Protein 4ASC (pdb70)

Nearest PDB structures (foldseek):
  4asc-assembly1_A  TM=1.003E+00  e=1.489E-58  Homo sapiens
  2woz-assembly1_A-2  TM=9.661E-01  e=1.078E-36  Rattus norvegicus
  4yy8-assembly1_A  TM=8.401E-01  e=2.691E-15  Plasmodium falciparum
  4yy8-assembly2_B  TM=7.811E-01  e=3.891E-16  Plasmodium falciparum
  4zgc-assembly1_B  TM=7.786E-01  e=2.825E-15  Plasmodium falciparum

InterPro domains:
  IPR000210 BTB/POZ domain [PF00651] (23-127)
  IPR000210 BTB/POZ domain [PS50097] (33-98)
  IPR000210 BTB/POZ domain [SM00225] (33-128)
  IPR006652 Kelch repeat type 1 [SM00612] (360-412)
  IPR006652 Kelch repeat type 1 [SM00612] (413-462)
  IPR006652 Kelch repeat type 1 [SM00612] (463-510)
  IPR006652 Kelch repeat type 1 [SM00612] (511-557)
  IPR011333 SKP1/BTB/POZ domain superfamily [G3DSA:3.30.710.10] (11-131)
  IPR011333 SKP1/BTB/POZ domain superfamily [SSF54695] (18-127)
  IPR011705 BTB/Kelch-associated [PF07707] (133-238)
  IPR011705 BTB/Kelch-associated [SM00875] (133-239)
  IPR015915 Kelch-type beta-propeller [G3DSA:2.120.10.80] (314-621)
  IPR015915 Kelch-type beta-propeller [SSF117281] (329-596)
  IPR017096 BTB-kelch protein [PIRSF037037] (14-598)
  IPR030607 Kelch-like protein 40, BTB/POZ domain [cd18340] (6-137)

Structure (mmCIF, N/CA/C/O backbone):
data_4ASC
#
_entry.id   4ASC
#
_cell.length_a   61.330
_cell.length_b   64.950
_cell.length_c   89.200
_cell.angle_alpha   90.00
_cell.angle_beta   90.00
_cell.angle_gamma   90.00
#
_symmetry.space_group_name_H-M   'P 21 21 21'
#
loop_
_entity.id
_entity.type
_entity.pdbx_description
1 polymer 'KELCH REPEAT AND BTB DOMAIN-CONTAINING PRO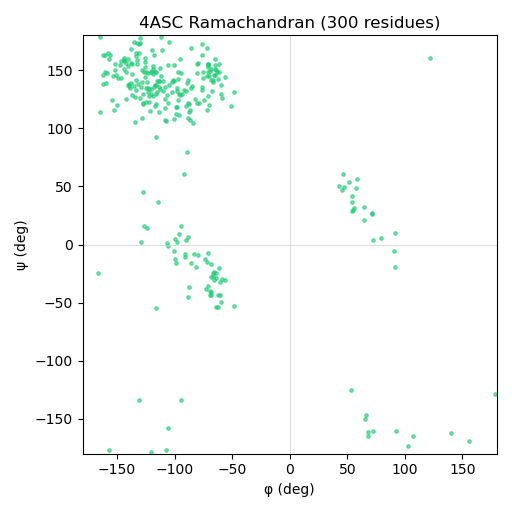TEIN 5'
2 non-polymer 1,2-ETHANEDIOL
3 water water
#
loop_
_atom_site.group_PDB
_atom_site.id
_atom_site.type_symbol
_atom_site.label_atom_id
_atom_site.label_alt_id
_atom_site.label_comp_id
_atom_site.label_asym_id
_atom_site.label_entity_id
_atom_site.label_seq_id
_atom_site.pdbx_PDB_ins_code
_atom_site.Cartn_x
_atom_site.Cartn_y
_atom_site.Cartn_z
_atom_site.occupancy
_atom_site.B_iso_or_equiv
_atom_site.auth_seq_id
_atom_site.auth_comp_id
_atom_site.auth_asym_id
_atom_site.auth_atom_id
_atom_site.pdbx_PDB_model_num
ATOM 1 N N . MET A 1 1 ? 0.962 19.171 -10.953 1.00 29.28 314 MET A N 1
ATOM 2 C CA . MET A 1 1 ? 1.593 17.926 -10.389 1.00 26.98 314 MET A CA 1
ATOM 3 C C . MET A 1 1 ? 2.011 16.945 -11.487 1.00 24.65 314 MET A C 1
ATOM 4 O O . MET A 1 1 ? 1.439 16.904 -12.608 1.00 26.73 314 MET A O 1
ATOM 9 N N . PHE A 1 2 ? 3.050 16.193 -11.174 1.00 20.01 315 PHE A N 1
ATOM 10 C CA . PHE A 1 2 ? 3.498 15.095 -12.004 1.00 17.59 315 PHE A CA 1
ATOM 11 C C . PHE A 1 2 ? 3.330 13.792 -11.223 1.00 16.42 315 PHE A C 1
ATOM 12 O O . PHE A 1 2 ? 3.448 13.758 -9.990 1.00 15.48 315 PHE A O 1
ATOM 20 N N . LEU A 1 3 ? 3.055 12.708 -11.925 1.00 15.92 316 LEU A N 1
ATOM 21 C CA . LEU A 1 3 ? 2.886 11.420 -11.263 1.00 15.59 316 LEU A CA 1
ATOM 22 C C . LEU A 1 3 ? 4.230 11.076 -10.658 1.00 16.65 316 LEU A C 1
ATOM 23 O O . LEU A 1 3 ? 5.254 11.450 -11.191 1.00 16.61 316 LEU A O 1
ATOM 28 N N . GLN A 1 4 ? 4.208 10.322 -9.570 1.00 17.29 317 GLN A N 1
ATOM 29 C CA . GLN A 1 4 ? 5.445 9.865 -8.937 1.00 19.07 317 GLN A CA 1
ATOM 30 C C . GLN A 1 4 ? 5.620 8.382 -9.073 1.00 18.48 317 GLN A C 1
ATOM 31 O O . GLN A 1 4 ? 4.656 7.680 -8.934 1.00 16.67 317 GLN A O 1
ATOM 37 N N . ASP A 1 5 ? 6.859 7.919 -9.218 1.00 20.05 318 ASP A N 1
ATOM 38 C CA . ASP A 1 5 ? 7.115 6.484 -9.293 1.00 22.29 318 ASP A CA 1
ATOM 39 C C . ASP A 1 5 ? 7.155 5.896 -7.890 1.00 19.62 318 ASP A C 1
ATOM 40 O O . ASP A 1 5 ? 7.906 6.343 -7.051 1.00 18.95 318 ASP A O 1
ATOM 45 N N . LEU A 1 6 ? 6.340 4.884 -7.666 1.00 18.69 319 LEU A N 1
ATOM 46 C CA . LEU A 1 6 ? 6.180 4.259 -6.354 1.00 16.73 319 LEU A CA 1
ATOM 47 C C . LEU A 1 6 ? 6.249 2.745 -6.477 1.00 15.77 319 LEU A C 1
ATOM 48 O O . LEU A 1 6 ? 6.093 2.166 -7.562 1.00 15.52 319 LEU A O 1
ATOM 53 N N . ILE A 1 7 ? 6.549 2.118 -5.365 1.00 15.08 320 ILE A N 1
ATOM 54 C CA . ILE A 1 7 ? 6.382 0.657 -5.234 1.00 15.28 320 ILE A CA 1
ATOM 55 C C . ILE A 1 7 ? 4.930 0.378 -4.955 1.00 14.64 320 ILE A C 1
ATOM 56 O O . ILE A 1 7 ? 4.365 0.882 -4.002 1.00 16.55 320 ILE A O 1
ATOM 61 N N . PHE A 1 8 ? 4.300 -0.406 -5.806 1.00 14.41 321 PHE A N 1
ATOM 62 C CA . PHE A 1 8 ? 2.867 -0.685 -5.740 1.00 14.39 321 PHE A CA 1
ATOM 63 C C . PHE A 1 8 ? 2.684 -2.134 -5.265 1.00 14.73 321 PHE A C 1
ATOM 64 O O . PHE A 1 8 ? 3.057 -3.078 -5.958 1.00 14.48 321 PHE A O 1
ATOM 72 N N . MET A 1 9 ? 2.051 -2.283 -4.105 1.00 14.25 322 MET A N 1
ATOM 73 C CA . MET A 1 9 ? 1.871 -3.552 -3.422 1.00 14.39 322 MET A CA 1
ATOM 74 C C . MET A 1 9 ? 0.444 -3.968 -3.600 1.00 14.14 322 MET A C 1
ATOM 75 O O . MET A 1 9 ? -0.448 -3.249 -3.208 1.00 14.95 322 MET A O 1
ATOM 80 N N . ILE A 1 10 ? 0.223 -5.147 -4.183 1.00 14.63 323 ILE A N 1
ATOM 81 C CA . ILE A 1 10 ? -1.117 -5.628 -4.615 1.00 14.86 323 ILE A CA 1
ATOM 82 C C . ILE A 1 10 ? -1.421 -6.916 -3.842 1.00 14.73 323 ILE A C 1
ATOM 83 O O . ILE A 1 10 ? -0.671 -7.873 -3.908 1.00 13.78 323 ILE A O 1
ATOM 88 N N . SER A 1 11 ? -2.579 -6.959 -3.210 1.00 13.95 324 SER A N 1
ATOM 89 C CA . SER A 1 11 ? -3.016 -8.223 -2.596 1.00 15.09 324 SER A CA 1
ATOM 90 C C . SER A 1 11 ? -4.515 -8.216 -2.446 1.00 16.15 324 SER A C 1
ATOM 91 O O . SER A 1 11 ? -5.166 -7.246 -2.773 1.00 14.73 324 SER A O 1
ATOM 94 N N . GLU A 1 12 ? -5.055 -9.268 -1.837 1.00 17.37 325 GLU A N 1
ATOM 95 C CA . GLU A 1 12 ? -6.453 -9.280 -1.521 1.00 19.38 325 GLU A CA 1
ATOM 96 C C . GLU A 1 12 ? -6.899 -8.158 -0.559 1.00 20.49 325 GLU A C 1
ATOM 97 O O . GLU A 1 12 ? -8.068 -7.779 -0.517 1.00 20.82 325 GLU A O 1
ATOM 103 N N . GLU A 1 13 ? -5.956 -7.585 0.183 1.00 21.00 326 GLU A N 1
ATOM 104 C CA . GLU A 1 13 ? -6.232 -6.562 1.176 1.00 22.97 326 GLU A CA 1
ATOM 105 C C . GLU A 1 13 ? -6.371 -5.196 0.547 1.00 22.30 326 GLU A C 1
ATOM 106 O O . GLU A 1 13 ? -6.936 -4.306 1.142 1.00 24.07 326 GLU A O 1
ATOM 112 N N . GLY A 1 14 ? -5.862 -5.013 -0.666 1.00 19.07 327 GLY A N 1
ATOM 113 C CA . GLY A 1 14 ? -5.951 -3.723 -1.318 1.00 18.59 327 GLY A CA 1
ATOM 114 C C . GLY A 1 14 ? -4.655 -3.428 -2.039 1.00 17.24 327 GLY A C 1
ATOM 115 O O . GLY A 1 14 ? -3.850 -4.331 -2.302 1.00 16.60 327 GLY A O 1
ATOM 116 N N . ALA A 1 15 ? -4.447 -2.172 -2.357 1.00 15.90 328 ALA A N 1
ATOM 117 C CA . ALA A 1 15 ? -3.205 -1.752 -2.994 1.00 15.66 328 ALA A CA 1
ATOM 118 C C . ALA A 1 15 ? -2.622 -0.614 -2.189 1.00 16.23 328 ALA A C 1
ATOM 119 O O . ALA A 1 15 ? -3.342 0.324 -1.848 1.00 17.74 328 ALA A O 1
ATOM 121 N N . VAL A 1 16 ? -1.341 -0.742 -1.849 1.00 15.23 329 VAL A N 1
ATOM 122 C CA . VAL A 1 16 ? -0.581 0.244 -1.046 1.00 16.44 329 VAL A CA 1
ATOM 123 C C . VAL A 1 16 ? 0.519 0.744 -1.935 1.00 16.02 329 VAL A C 1
ATOM 124 O O . VAL A 1 16 ? 1.139 -0.034 -2.632 1.00 16.01 329 VAL A O 1
ATOM 128 N N . ALA A 1 17 ? 0.776 2.041 -1.939 1.00 16.01 330 ALA A N 1
ATOM 129 C CA . ALA A 1 17 ? 1.860 2.568 -2.764 1.00 16.38 330 ALA A CA 1
ATOM 130 C C . ALA A 1 17 ? 2.920 3.149 -1.834 1.00 17.53 330 ALA A C 1
ATOM 131 O O . ALA A 1 17 ? 2.586 3.906 -0.907 1.00 18.29 330 ALA A O 1
ATOM 133 N N . TYR A 1 18 ? 4.181 2.800 -2.037 1.00 17.37 331 TYR A N 1
ATOM 134 C CA . TYR A 1 18 ? 5.240 3.181 -1.096 1.00 19.32 331 TYR A CA 1
ATOM 135 C C . TYR A 1 18 ? 6.306 3.954 -1.821 1.00 20.46 331 TYR A C 1
ATOM 136 O O . TYR A 1 18 ? 6.762 3.543 -2.873 1.00 18.62 331 TYR A O 1
ATOM 145 N N . ASP A 1 19 ? 6.691 5.104 -1.250 1.00 22.85 332 ASP A N 1
ATOM 146 C CA . ASP A 1 19 ? 7.830 5.906 -1.693 1.00 26.36 332 ASP A CA 1
ATOM 147 C C . ASP A 1 19 ? 8.988 5.595 -0.758 1.00 30.04 332 ASP A C 1
ATOM 148 O O . ASP A 1 19 ? 8.937 5.966 0.419 1.00 29.58 332 ASP A O 1
ATOM 153 N N . PRO A 1 20 ? 10.010 4.851 -1.243 1.00 32.14 333 PRO A N 1
ATOM 154 C CA . PRO A 1 20 ? 11.018 4.317 -0.292 1.00 32.48 333 PRO A CA 1
ATOM 155 C C . PRO A 1 20 ? 12.119 5.320 0.066 1.00 34.93 333 PRO A C 1
ATOM 156 O O . PRO A 1 20 ? 12.938 5.067 0.995 1.00 33.83 333 PRO A O 1
ATOM 160 N N . ALA A 1 21 ? 12.095 6.447 -0.656 1.00 33.82 334 ALA A N 1
ATOM 161 C CA . ALA A 1 21 ? 13.029 7.525 -0.523 1.00 36.87 334 ALA A CA 1
ATOM 162 C C . ALA A 1 21 ? 12.522 8.497 0.550 1.00 39.55 334 ALA A C 1
ATOM 163 O O . ALA A 1 21 ? 13.299 8.920 1.398 1.00 44.86 334 ALA A O 1
ATOM 165 N N . ALA A 1 22 ? 11.233 8.846 0.514 1.00 41.14 335 ALA A N 1
ATOM 166 C CA . ALA A 1 22 ? 10.601 9.682 1.555 1.00 40.57 335 ALA A CA 1
ATOM 167 C C . ALA A 1 22 ? 10.096 8.850 2.749 1.00 39.94 335 ALA A C 1
ATOM 168 O O . ALA A 1 22 ? 9.852 9.388 3.829 1.00 40.08 335 ALA A O 1
ATOM 170 N N . ASN A 1 23 ? 9.978 7.537 2.569 1.00 39.11 336 ASN A N 1
ATOM 171 C CA . ASN A 1 23 ? 9.345 6.635 3.544 1.00 38.49 336 ASN A CA 1
AT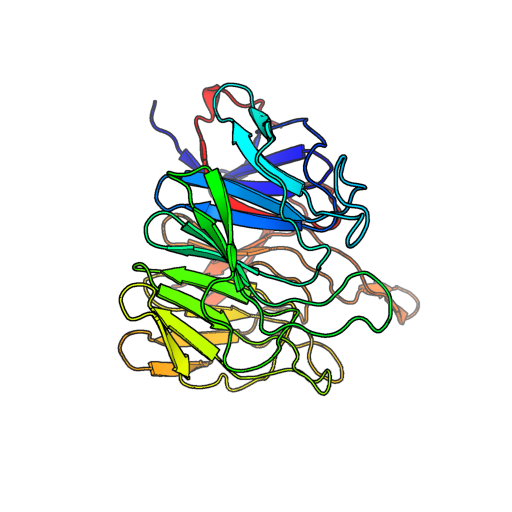OM 172 C C . ASN A 1 23 ? 7.901 7.093 3.808 1.00 36.95 336 ASN A C 1
ATOM 173 O O . ASN A 1 23 ? 7.474 7.219 4.954 1.00 34.03 336 ASN A O 1
ATOM 178 N N . GLU A 1 24 ? 7.159 7.338 2.721 1.00 31.50 337 GLU A N 1
ATOM 179 C CA . GLU A 1 24 ? 5.735 7.647 2.791 1.00 31.66 337 GLU A CA 1
ATOM 180 C C . GLU A 1 24 ? 4.946 6.537 2.111 1.00 28.93 337 GLU A C 1
ATOM 181 O O . GLU A 1 24 ? 5.305 6.058 1.037 1.00 24.82 337 GLU A O 1
ATOM 187 N N . CYS A 1 25 ? 3.836 6.219 2.724 1.00 28.18 338 CYS A N 1
ATOM 188 C CA . CYS A 1 25 ? 3.011 5.097 2.351 1.00 28.20 338 CYS A CA 1
ATOM 189 C C . CYS A 1 25 ? 1.602 5.606 2.101 1.00 26.31 338 CYS A C 1
ATOM 190 O O . CYS A 1 25 ? 1.078 6.431 2.871 1.00 25.69 338 CYS A O 1
ATOM 193 N N . TYR A 1 26 ? 0.992 5.159 1.016 1.00 22.22 339 TYR A N 1
ATOM 194 C CA . TYR A 1 26 ? -0.319 5.640 0.613 1.00 22.16 339 TYR A CA 1
ATOM 195 C C . TYR A 1 26 ? -1.237 4.486 0.301 1.00 22.63 339 TYR A C 1
ATOM 196 O O . TYR A 1 26 ? -0.793 3.473 -0.239 1.00 22.27 339 TYR A O 1
ATOM 212 N N . ALA A 1 28 ? -3.694 3.137 -2.103 1.00 18.74 341 ALA A N 1
ATOM 213 C CA . ALA A 1 28 ? -4.108 3.306 -3.486 1.00 18.56 341 ALA A CA 1
ATOM 214 C C . ALA A 1 28 ? -5.442 2.655 -3.853 1.00 19.92 341 ALA A C 1
ATOM 215 O O . ALA A 1 28 ? -6.079 3.060 -4.829 1.00 20.22 341 ALA A O 1
ATOM 217 N N . SER A 1 29 ? -5.860 1.623 -3.109 1.00 18.72 342 SER A N 1
ATOM 218 C CA . SER A 1 29 ? -7.118 0.973 -3.373 1.00 18.84 342 SER A CA 1
ATOM 219 C C . SER A 1 29 ? -7.519 0.180 -2.139 1.00 18.86 342 SER A C 1
ATOM 220 O O . SER A 1 29 ? -6.672 -0.488 -1.524 1.00 18.04 342 SER A O 1
ATOM 223 N N . LEU A 1 30 ? -8.806 0.246 -1.804 1.00 19.23 343 LEU A N 1
ATOM 224 C CA . LEU A 1 30 ? -9.340 -0.592 -0.759 1.00 21.09 343 LEU A CA 1
ATOM 225 C C . LEU A 1 30 ? -10.050 -1.812 -1.332 1.00 18.90 343 LEU A C 1
ATOM 226 O O . LEU A 1 30 ? -10.636 -2.590 -0.574 1.00 20.47 343 LEU A O 1
ATOM 231 N N . SER A 1 31 ? -9.996 -1.993 -2.647 1.00 17.75 344 SER A N 1
ATOM 232 C CA . SER A 1 31 ? -10.695 -3.106 -3.297 1.00 17.50 344 SER A CA 1
ATOM 233 C C . SER A 1 31 ? -10.034 -4.438 -2.915 1.00 16.83 344 SER A C 1
ATOM 234 O O . SER A 1 31 ? -8.797 -4.477 -2.793 1.00 15.98 344 SER A O 1
ATOM 237 N N . SER A 1 32 ? -10.863 -5.468 -2.717 1.00 15.45 345 SER A N 1
ATOM 238 C CA . SER A 1 32 ? -10.395 -6.847 -2.481 1.00 15.83 345 SER A CA 1
ATOM 239 C C . SER A 1 32 ? -10.371 -7.669 -3.742 1.00 15.68 345 SER A C 1
ATOM 240 O O . SER A 1 32 ? -10.188 -8.903 -3.686 1.00 15.68 345 SER A O 1
ATOM 243 N N . GLN A 1 33 ? -10.577 -7.028 -4.897 1.00 15.21 346 GLN A N 1
ATOM 244 C CA . GLN A 1 33 ? -10.883 -7.807 -6.108 1.00 16.47 346 GLN A CA 1
ATOM 245 C C . GLN A 1 33 ? -9.717 -8.702 -6.569 1.00 15.76 346 GLN A C 1
ATOM 246 O O . GLN A 1 33 ? -9.975 -9.696 -7.229 1.00 17.64 346 GLN A O 1
ATOM 252 N N . VAL A 1 34 ? -8.482 -8.389 -6.208 1.00 14.31 347 VAL A N 1
ATOM 253 C CA . VAL A 1 34 ? -7.354 -9.262 -6.651 1.00 14.71 347 VAL A CA 1
ATOM 254 C C . VAL A 1 34 ? -7.361 -10.555 -5.845 1.00 14.89 347 VAL A C 1
ATOM 255 O O . VAL A 1 34 ? -7.293 -10.489 -4.617 1.00 15.02 347 VAL A O 1
ATOM 259 N N . PRO A 1 35 ? -7.402 -11.741 -6.512 1.00 15.16 348 PRO A N 1
ATOM 260 C CA . PRO A 1 35 ? -7.322 -12.976 -5.750 1.00 15.26 348 PRO A CA 1
ATOM 261 C C . PRO A 1 35 ? -5.988 -13.158 -5.038 1.00 14.92 348 PRO A C 1
ATOM 262 O O . PRO A 1 35 ? -4.943 -12.706 -5.540 1.00 13.46 348 PRO A O 1
ATOM 266 N N . LYS A 1 36 ? -6.018 -13.782 -3.859 1.00 15.58 349 LYS A N 1
ATOM 267 C CA . LYS A 1 36 ? -4.788 -13.982 -3.090 1.00 15.44 349 LYS A CA 1
ATOM 268 C C . LYS A 1 36 ? -3.700 -14.555 -3.975 1.00 15.31 349 LYS A C 1
ATOM 269 O O . LYS A 1 36 ? -2.584 -14.024 -4.006 1.00 14.50 349 LYS A O 1
ATOM 275 N N . ASN A 1 37 ? -4.003 -15.654 -4.661 1.00 14.65 350 ASN A N 1
ATOM 276 C CA . ASN A 1 37 ? -3.020 -16.270 -5.560 1.00 15.53 350 ASN A CA 1
ATOM 277 C C . ASN A 1 37 ? -3.104 -15.626 -6.937 1.00 13.83 350 ASN A C 1
ATOM 278 O O . ASN A 1 37 ? -4.060 -15.874 -7.675 1.00 15.56 350 ASN A O 1
ATOM 283 N N . HIS A 1 38 ? -2.111 -14.812 -7.290 1.00 13.03 351 HIS A N 1
ATOM 284 C CA . HIS A 1 38 ? -2.155 -14.041 -8.551 1.00 12.10 351 HIS A CA 1
ATOM 285 C C . HIS A 1 38 ? -0.770 -13.654 -8.978 1.00 11.87 351 HIS A C 1
ATOM 286 O O . HIS A 1 38 ? 0.216 -13.763 -8.198 1.00 12.24 351 HIS A O 1
ATOM 293 N N . VAL A 1 39 ? -0.668 -13.253 -10.232 1.00 11.70 352 VAL A N 1
ATOM 294 C CA . VAL A 1 39 ? 0.527 -12.600 -10.767 1.00 11.86 352 VAL A CA 1
ATOM 295 C C . VAL A 1 39 ? 0.093 -11.286 -11.399 1.00 11.45 352 VAL A C 1
ATOM 296 O O . VAL A 1 39 ? -1.093 -11.025 -11.637 1.00 11.18 352 VAL A O 1
ATOM 300 N N . SER A 1 40 ? 1.049 -10.392 -11.573 1.00 11.52 353 SER A N 1
ATOM 301 C CA . SER A 1 40 ? 0.746 -9.028 -11.977 1.00 11.86 353 SER A CA 1
ATOM 302 C C . SER A 1 40 ? 1.855 -8.541 -12.907 1.00 12.37 353 SER A C 1
ATOM 303 O O . SER A 1 40 ? 2.980 -9.116 -12.928 1.00 13.31 353 SER A O 1
ATOM 306 N N . LEU A 1 41 ? 1.544 -7.491 -13.682 1.00 12.18 354 LEU A N 1
ATOM 307 C CA . LEU A 1 41 ? 2.486 -6.889 -14.589 1.00 12.51 354 LEU A CA 1
ATOM 308 C C . LEU A 1 41 ? 2.095 -5.426 -14.725 1.00 11.88 354 LEU A C 1
ATOM 309 O O . LEU A 1 41 ? 0.911 -5.109 -14.551 1.00 10.68 354 LEU A O 1
ATOM 314 N N . VAL A 1 42 ? 3.078 -4.555 -14.982 1.00 11.56 355 VAL A N 1
ATOM 315 C CA . VAL A 1 42 ? 2.791 -3.189 -15.403 1.00 11.46 355 VAL A CA 1
ATOM 316 C C . VAL A 1 42 ? 3.371 -3.008 -16.799 1.00 12.34 355 VAL A C 1
ATOM 317 O O . VAL A 1 42 ? 4.489 -3.458 -17.088 1.00 12.19 355 VAL A O 1
ATOM 321 N N . THR A 1 43 ? 2.612 -2.399 -17.703 1.00 12.84 356 THR A N 1
ATOM 322 C CA . THR A 1 43 ? 3.156 -2.112 -19.050 1.00 13.67 356 THR A CA 1
ATOM 323 C C . THR A 1 43 ? 4.100 -0.923 -19.023 1.00 14.25 356 THR A C 1
ATOM 324 O O . THR A 1 43 ? 4.155 -0.188 -18.048 1.00 13.19 356 THR A O 1
ATOM 328 N N . LYS A 1 44 ? 4.771 -0.659 -20.133 1.00 16.58 357 LYS A N 1
ATOM 329 C CA . LYS A 1 44 ? 5.639 0.520 -20.228 1.00 18.63 357 LYS A CA 1
ATOM 330 C C . LYS A 1 44 ? 4.815 1.777 -20.108 1.00 18.09 357 LYS A C 1
ATOM 331 O O . LYS A 1 44 ? 5.309 2.816 -19.656 1.00 19.34 357 LYS A O 1
ATOM 334 N N . GLU A 1 45 ? 3.538 1.647 -20.458 1.00 17.13 358 GLU A N 1
ATOM 335 C CA . GLU A 1 45 ? 2.596 2.756 -20.417 1.00 16.80 358 GLU A CA 1
ATOM 336 C C . GLU A 1 45 ? 1.808 2.811 -19.097 1.00 14.36 358 GLU A C 1
ATOM 337 O O . GLU A 1 45 ? 0.814 3.511 -18.987 1.00 12.71 358 GLU A O 1
ATOM 343 N N . ASN A 1 46 ? 2.299 2.092 -18.083 1.00 13.40 359 ASN A N 1
ATOM 344 C CA . ASN A 1 46 ? 1.822 2.199 -16.720 1.00 13.64 359 ASN A CA 1
ATOM 345 C C . ASN A 1 46 ? 0.434 1.615 -16.517 1.00 13.71 359 ASN A C 1
ATOM 346 O O . ASN A 1 46 ? -0.277 2.034 -15.600 1.00 14.48 359 ASN A O 1
ATOM 351 N N . GLN A 1 47 ? 0.048 0.642 -17.326 1.00 13.54 360 GLN A N 1
ATOM 352 C CA . GLN A 1 47 ? -1.221 -0.040 -17.090 1.00 14.34 360 GLN A CA 1
ATOM 353 C C . GLN A 1 47 ? -0.929 -1.352 -16.338 1.00 13.25 360 GLN A C 1
ATOM 354 O O . GLN A 1 47 ? -0.048 -2.066 -16.738 1.00 12.67 360 GLN A O 1
ATOM 360 N N . VAL A 1 48 ? -1.708 -1.635 -15.301 1.00 13.35 361 VAL A N 1
ATOM 361 C CA . VAL A 1 48 ? -1.432 -2.768 -14.381 1.00 12.15 361 VAL A CA 1
ATOM 362 C C . VAL A 1 48 ? -2.478 -3.831 -14.647 1.00 12.03 361 VAL A C 1
ATOM 363 O O . VAL A 1 48 ? -3.658 -3.515 -14.695 1.00 11.82 361 VAL A O 1
ATOM 367 N N . PHE A 1 49 ? -2.010 -5.050 -14.933 1.00 11.53 362 PHE A N 1
ATOM 368 C CA . PHE A 1 49 ? -2.871 -6.194 -15.138 1.00 12.21 362 PHE A CA 1
ATOM 369 C C . PHE A 1 49 ? -2.576 -7.243 -14.063 1.00 11.51 362 PHE A C 1
ATOM 370 O O . PHE A 1 49 ? -1.419 -7.391 -13.600 1.00 11.30 362 PHE A O 1
ATOM 378 N N . VAL A 1 50 ? -3.617 -7.984 -13.701 1.00 11.29 363 VAL A N 1
ATOM 379 C CA . VAL A 1 50 ? -3.542 -9.087 -12.749 1.00 11.47 363 VAL A CA 1
ATOM 380 C C . VAL A 1 50 ? -4.291 -10.294 -13.325 1.00 10.87 363 VAL A C 1
ATOM 381 O O . VAL A 1 50 ? -5.278 -10.140 -14.019 1.00 10.88 363 VAL A O 1
ATOM 385 N N . ALA A 1 51 ? -3.754 -11.481 -13.104 1.00 10.88 364 ALA A N 1
ATOM 386 C CA . ALA A 1 51 ? -4.437 -12.686 -13.434 1.00 10.92 364 ALA A CA 1
ATOM 387 C C . ALA A 1 51 ? -4.253 -13.676 -12.300 1.00 11.30 364 ALA A C 1
ATOM 388 O O . ALA A 1 51 ? -3.178 -13.737 -11.685 1.00 11.12 364 ALA A O 1
ATOM 390 N N . GLY A 1 52 ? -5.261 -14.510 -12.060 1.00 11.76 365 GLY A N 1
ATOM 391 C CA . GLY A 1 52 ? -5.140 -15.540 -11.035 1.00 13.35 365 GLY A CA 1
ATOM 392 C C . GLY A 1 52 ? -6.493 -15.974 -10.509 1.00 14.29 365 GLY A C 1
ATOM 393 O O . GLY A 1 52 ? -7.557 -15.599 -11.015 1.00 14.26 365 GLY A O 1
ATOM 394 N N . GLY A 1 53 ? -6.430 -16.720 -9.434 1.00 15.28 366 GLY A N 1
ATOM 395 C CA . GLY A 1 53 ? -7.625 -17.233 -8.795 1.00 15.05 366 GLY A CA 1
ATOM 396 C C . GLY A 1 53 ? -8.317 -18.248 -9.669 1.00 16.01 366 GLY A C 1
ATOM 397 O O . GLY A 1 53 ? -7.740 -18.786 -10.634 1.00 16.00 366 GLY A O 1
ATOM 398 N N . LEU A 1 54 ? -9.567 -18.529 -9.316 1.00 17.46 367 LEU A N 1
ATOM 399 C CA . LEU A 1 54 ? -10.371 -19.512 -10.039 1.00 19.61 367 LEU A CA 1
ATOM 400 C C . LEU A 1 54 ? -11.832 -19.226 -9.750 1.00 18.76 367 LEU A C 1
ATOM 401 O O . LEU A 1 54 ? -12.176 -18.714 -8.681 1.00 17.68 367 LEU A O 1
ATOM 406 N N . PHE A 1 55 ? -12.674 -19.505 -10.737 1.00 17.49 368 PHE A N 1
ATOM 407 C CA . PHE A 1 55 ? -14.118 -19.355 -10.598 1.00 18.05 368 PHE A CA 1
ATOM 408 C C . PHE A 1 55 ? -14.801 -20.263 -11.636 1.00 18.77 368 PHE A C 1
ATOM 409 O O . PHE A 1 55 ? -14.185 -20.712 -12.584 1.00 17.10 368 PHE A O 1
ATOM 417 N N . TYR A 1 56 ? -16.076 -20.566 -11.385 1.00 22.05 369 TYR A N 1
ATOM 418 C CA . TYR A 1 56 ? -16.920 -21.252 -12.362 1.00 23.41 369 TYR A CA 1
ATOM 419 C C . TYR A 1 56 ? -17.423 -20.285 -13.423 1.00 23.20 369 TYR A C 1
ATOM 420 O O . TYR A 1 56 ? -18.129 -19.308 -13.121 1.00 23.59 369 TYR A O 1
ATOM 429 N N . ASN A 1 57 ? -17.108 -20.587 -14.671 1.00 25.30 370 ASN A N 1
ATOM 430 C CA . ASN A 1 57 ? -17.444 -19.701 -15.785 1.00 28.61 370 ASN A CA 1
ATOM 431 C C . ASN A 1 57 ? -18.911 -19.912 -16.153 1.00 32.03 370 ASN A C 1
ATOM 432 O O . ASN A 1 57 ? -19.500 -20.945 -15.852 1.00 32.22 370 ASN A O 1
ATOM 437 N N . GLU A 1 58 ? -19.521 -18.911 -16.768 1.00 38.97 371 GLU A N 1
ATOM 438 C CA . GLU A 1 58 ? -20.957 -18.995 -17.056 1.00 45.45 371 GLU A CA 1
ATOM 439 C C . GLU A 1 58 ? -21.277 -20.140 -18.045 1.00 50.53 371 GLU A C 1
ATOM 440 O O . GLU A 1 58 ? -22.326 -20.788 -17.947 1.00 50.13 371 GLU A O 1
ATOM 442 N N . ASP A 1 59 ? -20.303 -20.452 -18.901 1.00 53.16 372 ASP A N 1
ATOM 443 C CA . ASP A 1 59 ? -20.551 -20.797 -20.291 1.00 58.37 372 ASP A CA 1
ATOM 444 C C . ASP A 1 59 ? -19.925 -22.073 -20.850 1.00 59.51 372 ASP A C 1
ATOM 445 O O . ASP A 1 59 ? -20.085 -22.341 -22.041 1.00 61.12 372 ASP A O 1
ATOM 450 N N . ASN A 1 60 ? -19.207 -22.849 -20.045 1.00 60.62 373 ASN A N 1
ATOM 451 C CA . ASN A 1 60 ? -18.399 -23.939 -20.613 1.00 59.20 373 ASN A CA 1
ATOM 452 C C . ASN A 1 60 ? -18.537 -25.251 -19.857 1.00 56.37 373 ASN A C 1
ATOM 453 O O . ASN A 1 60 ? -17.998 -25.408 -18.772 1.00 53.41 373 ASN A O 1
ATOM 458 N N . LYS A 1 61 ? -19.270 -26.191 -20.459 1.00 56.65 374 LYS A N 1
ATOM 459 C CA . LYS A 1 61 ? -19.518 -27.508 -19.868 1.00 54.75 374 LYS A CA 1
ATOM 460 C C . LYS A 1 61 ? -18.238 -28.371 -19.831 1.00 53.15 374 LYS A C 1
ATOM 461 O O . LYS A 1 61 ? -17.956 -29.018 -18.816 1.00 51.94 374 LYS A O 1
ATOM 463 N N . GLU A 1 62 ? -17.465 -28.359 -20.923 1.00 53.80 375 GLU A N 1
ATOM 464 C CA . GLU A 1 62 ? -16.193 -29.110 -21.012 1.00 53.01 375 GLU A CA 1
ATOM 465 C C . GLU A 1 62 ? -15.141 -28.627 -19.976 1.00 51.90 375 GLU A C 1
ATOM 466 O O . GLU A 1 62 ? -14.629 -29.430 -19.194 1.00 52.41 375 GLU A O 1
ATOM 468 N N . ASP A 1 63 ? -14.841 -27.325 -19.957 1.00 50.65 376 ASP A N 1
ATOM 469 C CA . ASP A 1 63 ? -13.926 -26.731 -18.941 1.00 45.52 376 ASP A CA 1
ATOM 470 C C . ASP A 1 63 ? -14.668 -25.709 -18.052 1.00 36.06 376 ASP A C 1
ATOM 471 O O . ASP A 1 63 ? -14.750 -24.560 -18.417 1.00 36.03 376 ASP A O 1
ATOM 476 N N . PRO A 1 64 ? -15.207 -26.134 -16.895 1.00 33.55 377 PRO A N 1
ATOM 477 C CA . PRO A 1 64 ? -16.122 -25.266 -16.146 1.00 31.81 377 PRO A CA 1
ATOM 478 C C . PRO A 1 64 ? -15.454 -24.175 -15.305 1.00 27.47 377 PRO A C 1
ATOM 479 O O . PRO A 1 64 ? -16.170 -23.346 -14.751 1.00 23.59 377 PRO A O 1
ATOM 483 N N . MET A 1 65 ? -14.118 -24.209 -15.170 1.00 29.10 378 MET A N 1
ATOM 484 C CA . MET A 1 65 ? -13.415 -23.211 -14.349 1.00 26.44 378 MET A CA 1
ATOM 485 C C . MET A 1 65 ? -12.525 -22.299 -15.216 1.00 23.87 378 MET A C 1
ATOM 486 O O . MET A 1 65 ? -11.891 -22.744 -16.149 1.00 22.44 378 MET A O 1
ATOM 491 N N . SER A 1 66 ? -12.496 -21.018 -14.876 1.00 19.42 379 SER A N 1
ATOM 492 C CA . SER A 1 66 ? -11.621 -20.049 -15.547 1.00 18.66 379 SER A CA 1
ATOM 493 C C . SER A 1 66 ? -10.857 -19.275 -14.455 1.00 16.23 379 SER A C 1
ATOM 494 O O . SER A 1 66 ? -11.039 -19.533 -13.247 1.00 15.75 379 SER A O 1
ATOM 497 N N . ALA A 1 67 ? -9.972 -18.379 -14.886 1.00 15.30 380 ALA A N 1
ATOM 498 C CA . ALA A 1 67 ? -9.188 -17.529 -13.953 1.00 14.18 380 ALA A CA 1
ATOM 499 C C . ALA A 1 67 ? -9.476 -16.077 -14.170 1.00 13.41 380 ALA A C 1
ATOM 500 O O . ALA A 1 67 ? -9.801 -15.641 -15.266 1.00 13.84 380 ALA A O 1
ATOM 502 N N . TYR A 1 68 ? -9.364 -15.265 -13.116 1.00 12.82 381 TYR A N 1
ATOM 503 C CA . TYR A 1 68 ? -9.739 -13.879 -13.237 1.00 12.60 381 TYR A CA 1
ATOM 504 C C . TYR A 1 68 ? -8.660 -13.142 -13.998 1.00 12.20 381 TYR A C 1
ATOM 505 O O . TYR A 1 68 ? -7.470 -13.471 -13.820 1.00 11.95 381 TYR A O 1
ATOM 514 N N . PHE A 1 69 ? -9.072 -12.119 -14.746 1.00 12.00 382 PHE A N 1
ATOM 515 C CA . PHE A 1 69 ? -8.188 -11.202 -15.438 1.00 12.08 382 PHE A CA 1
ATOM 516 C C . PHE A 1 69 ? -8.745 -9.834 -15.141 1.00 11.79 382 PHE A C 1
ATOM 517 O O . PHE A 1 69 ? -9.942 -9.567 -15.342 1.00 11.94 382 PHE A O 1
ATOM 525 N N . LEU A 1 70 ? -7.879 -8.971 -14.646 1.00 11.76 383 LEU A N 1
ATOM 526 C CA . LEU A 1 70 ? -8.253 -7.620 -14.183 1.00 12.18 383 LEU A CA 1
ATOM 527 C C . LEU A 1 70 ? -7.270 -6.562 -14.631 1.00 12.12 383 LEU A C 1
ATOM 528 O O . LEU A 1 70 ? -6.068 -6.828 -14.853 1.00 12.48 383 LEU A O 1
ATOM 533 N N . GLN A 1 71 ? -7.741 -5.319 -14.722 1.00 12.64 384 GLN A N 1
ATOM 534 C CA . GLN A 1 71 ? -6.900 -4.207 -15.018 1.00 13.84 384 GLN A CA 1
ATOM 535 C C . GLN A 1 71 ? -7.194 -3.067 -14.020 1.00 14.29 384 GLN A C 1
ATOM 536 O O . GLN A 1 71 ? -8.358 -2.773 -13.768 1.00 14.83 384 GLN A O 1
ATOM 542 N N . PHE A 1 72 ? -6.155 -2.404 -13.524 1.00 13.66 385 PHE A N 1
ATOM 543 C CA . PHE A 1 72 ? -6.363 -1.398 -12.468 1.00 14.20 385 PHE A CA 1
ATOM 544 C C . PHE A 1 72 ? -6.938 -0.152 -13.142 1.00 15.70 385 PHE A C 1
ATOM 545 O O . PHE A 1 72 ? -6.390 0.295 -14.155 1.00 14.86 385 PHE A O 1
ATOM 553 N N . ASP A 1 73 ? -7.987 0.413 -12.556 1.00 16.48 386 ASP A N 1
ATOM 554 C CA . ASP A 1 73 ? -8.622 1.643 -13.070 1.00 20.21 386 ASP A CA 1
ATOM 555 C C . ASP A 1 73 ? -8.011 2.785 -12.274 1.00 22.55 386 ASP A C 1
ATOM 556 O O . ASP A 1 73 ? -8.292 2.927 -11.068 1.00 25.37 386 ASP A O 1
ATOM 561 N N . HIS A 1 74 ? -7.225 3.610 -12.940 1.00 26.09 387 HIS A N 1
ATOM 562 C CA . HIS A 1 74 ? -6.580 4.747 -12.288 1.00 29.06 387 HIS A CA 1
ATOM 563 C C . HIS A 1 74 ? -7.596 5.831 -11.862 1.00 28.74 387 HIS A C 1
ATOM 564 O O . HIS A 1 74 ? -7.316 6.524 -10.908 1.00 32.18 387 HIS A O 1
ATOM 571 N N . LEU A 1 75 ? -8.747 5.978 -12.535 1.00 28.33 388 LEU A N 1
ATOM 572 C CA . LEU A 1 75 ? -9.789 6.987 -12.194 1.00 29.86 388 LEU A CA 1
ATOM 573 C C . LEU A 1 75 ? -10.483 6.687 -10.855 1.00 29.62 388 LEU A C 1
ATOM 574 O O . LEU A 1 75 ? -10.736 7.584 -10.066 1.00 29.05 388 LEU A O 1
ATOM 579 N N . ASP A 1 76 ? -10.837 5.442 -10.590 1.00 27.11 389 ASP A N 1
ATOM 580 C CA . ASP A 1 76 ? -11.525 5.199 -9.334 1.00 28.66 389 ASP A CA 1
ATOM 581 C C . ASP A 1 76 ? -10.913 4.169 -8.405 1.00 27.33 389 ASP A C 1
ATOM 582 O O . ASP A 1 76 ? -11.584 3.723 -7.484 1.00 28.79 389 ASP A O 1
ATOM 587 N N . SER A 1 77 ? -9.678 3.785 -8.642 1.00 27.04 390 SER A N 1
ATOM 588 C CA . SER A 1 77 ? -8.982 2.849 -7.757 1.00 27.60 390 SER A CA 1
ATOM 589 C C . SER A 1 77 ? -9.709 1.530 -7.551 1.00 27.36 390 SER A C 1
ATOM 590 O O . SER A 1 77 ? -9.607 0.909 -6.482 1.00 29.47 390 SER A O 1
ATOM 593 N N . GLU A 1 78 ? -10.447 1.096 -8.567 1.00 23.61 391 GLU A N 1
ATOM 594 C CA . GLU A 1 78 ? -11.123 -0.211 -8.546 1.00 24.19 391 GLU A CA 1
ATOM 595 C C . GLU A 1 78 ? -10.372 -1.043 -9.583 1.00 19.73 391 GLU A C 1
ATOM 596 O O . GLU A 1 78 ? -9.640 -0.502 -10.387 1.00 19.61 391 GLU A O 1
ATOM 602 N N . TRP A 1 79 ? -10.605 -2.346 -9.588 1.00 18.16 392 TRP A N 1
ATOM 603 C CA . TRP A 1 79 ? -10.128 -3.217 -10.641 1.00 16.48 392 TRP A CA 1
ATOM 604 C C . TRP A 1 79 ? -11.233 -3.414 -11.645 1.00 17.59 392 TRP A C 1
ATOM 605 O O . TRP A 1 79 ? -12.349 -3.750 -11.268 1.00 17.53 392 TRP A O 1
ATOM 616 N N . LEU A 1 80 ? -10.934 -3.211 -12.920 1.00 17.70 393 LEU A N 1
ATOM 617 C CA . LEU A 1 80 ? -11.881 -3.458 -13.997 1.00 18.18 393 LEU A CA 1
ATOM 618 C C . LEU A 1 80 ? -11.834 -4.900 -14.408 1.00 17.58 393 LEU A C 1
ATOM 619 O O . LEU A 1 80 ? -10.741 -5.492 -14.531 1.00 15.51 393 LEU A O 1
ATOM 624 N N . GLY A 1 81 ? -13.027 -5.474 -14.570 1.00 17.38 394 GLY A N 1
ATOM 625 C CA . GLY A 1 81 ? -13.172 -6.787 -15.215 1.00 17.30 394 GLY A CA 1
ATOM 626 C C . GLY A 1 81 ? -12.722 -6.789 -16.675 1.00 17.49 394 GLY A C 1
ATOM 627 O O . GLY A 1 81 ? -12.821 -5.778 -17.389 1.00 17.32 394 GLY A O 1
ATOM 628 N N . MET A 1 82 ? -12.204 -7.935 -17.112 1.00 17.35 395 MET A N 1
ATOM 629 C CA . MET A 1 82 ? -11.737 -8.159 -18.467 1.00 17.10 395 MET A CA 1
ATOM 630 C C . MET A 1 82 ? -12.231 -9.547 -18.843 1.00 16.85 395 MET A C 1
ATOM 631 O O . MET A 1 82 ? -12.704 -10.306 -17.976 1.00 15.94 395 MET A O 1
ATOM 636 N N . PRO A 1 83 ? -12.129 -9.890 -20.125 1.00 16.45 396 PRO A N 1
ATOM 637 C CA . PRO A 1 83 ? -12.466 -11.256 -20.475 1.00 16.05 396 PRO A CA 1
ATOM 638 C C . PRO A 1 83 ? -11.549 -12.211 -19.713 1.00 14.84 396 PRO A C 1
ATOM 639 O O . PRO A 1 83 ? -10.347 -11.999 -19.675 1.00 14.38 396 PRO A O 1
ATOM 643 N N . P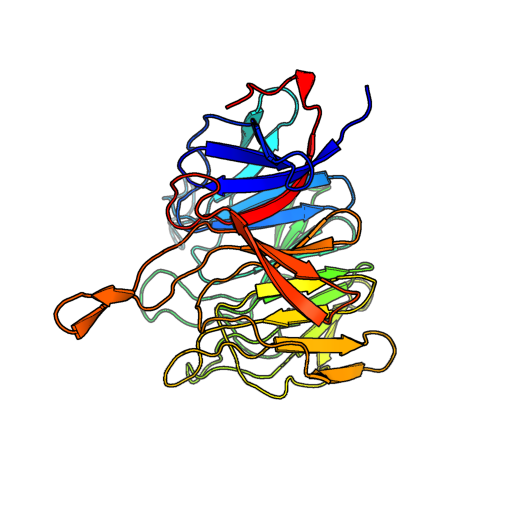RO A 1 84 ? -12.127 -13.212 -19.036 1.00 14.43 397 PRO A N 1
ATOM 644 C CA . PRO A 1 84 ? -11.364 -14.045 -18.134 1.00 14.31 397 PRO A CA 1
ATOM 645 C C . PRO A 1 84 ? -10.418 -14.948 -18.881 1.00 13.89 397 PRO A C 1
ATOM 646 O O . PRO A 1 84 ? -10.692 -15.308 -20.029 1.00 13.90 397 PRO A O 1
ATOM 650 N N . LEU A 1 85 ? -9.362 -15.362 -18.200 1.00 14.06 398 LEU A N 1
ATOM 651 C CA . LEU A 1 85 ? -8.400 -16.313 -18.735 1.00 14.24 398 LEU A CA 1
ATOM 652 C C . LEU A 1 85 ? -9.085 -17.683 -18.811 1.00 16.04 398 LEU A C 1
ATOM 653 O O . LEU A 1 85 ? -9.550 -18.202 -17.783 1.00 15.76 398 LEU A O 1
ATOM 658 N N . PRO A 1 86 ? -9.186 -18.275 -20.005 1.00 16.78 399 PRO A N 1
ATOM 659 C CA . PRO A 1 86 ? -10.016 -19.501 -20.099 1.00 19.62 399 PRO A CA 1
ATOM 660 C C . PRO A 1 86 ? -9.107 -20.721 -19.869 1.00 22.51 399 PRO A C 1
ATOM 661 O O . PRO A 1 86 ? -8.909 -21.567 -20.754 1.00 26.10 399 PRO A O 1
ATOM 665 N N . SER A 1 87 ? -8.511 -20.776 -18.710 1.00 23.68 400 SER A N 1
ATOM 666 C CA . SER A 1 87 ? -7.535 -21.798 -18.406 1.00 24.81 400 SER A CA 1
ATOM 667 C C . SER A 1 87 ? -7.365 -21.769 -16.913 1.00 23.86 400 SER A C 1
ATOM 668 O O . SER A 1 87 ? -6.889 -20.808 -16.398 1.00 24.41 400 SER A O 1
ATOM 671 N N . PRO A 1 88 ? -7.761 -22.846 -16.212 1.00 27.55 401 PRO A N 1
ATOM 672 C CA . PRO A 1 88 ? -7.630 -22.836 -14.776 1.00 27.12 401 PRO A CA 1
ATOM 673 C C . PRO A 1 88 ? -6.255 -23.371 -14.452 1.00 24.85 401 PRO A C 1
ATOM 674 O O . PRO A 1 88 ? -6.087 -24.554 -14.074 1.00 30.94 401 PRO A O 1
ATOM 678 N N . ARG A 1 89 ? -5.283 -22.499 -14.594 1.00 20.60 402 ARG A N 1
ATOM 679 C CA . ARG A 1 89 ? -3.864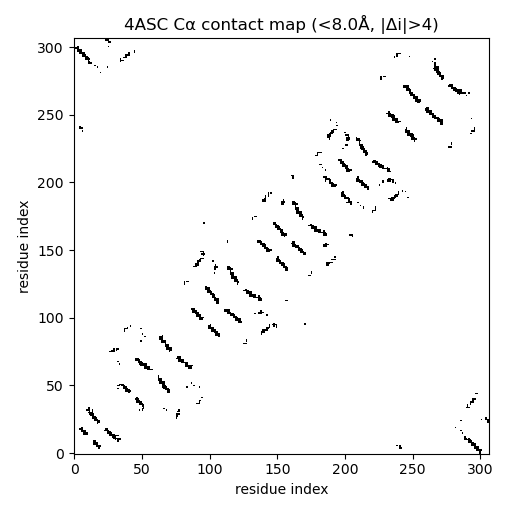 -22.823 -14.233 1.00 19.27 402 ARG A CA 1
ATOM 680 C C . ARG A 1 89 ? -3.308 -21.949 -13.126 1.00 17.85 402 ARG A C 1
ATOM 681 O O . ARG A 1 89 ? -3.857 -20.908 -12.789 1.00 18.90 402 ARG A O 1
ATOM 689 N N . CYS A 1 90 ? -2.207 -22.405 -12.529 1.00 17.35 403 CYS A N 1
ATOM 690 C CA . CYS A 1 90 ? -1.475 -21.633 -11.529 1.00 18.33 403 CYS A CA 1
ATOM 691 C C . CYS A 1 90 ? 0.020 -21.693 -11.780 1.00 17.28 403 CYS A C 1
ATOM 692 O O . CYS A 1 90 ? 0.455 -22.406 -12.683 1.00 16.64 403 CYS A O 1
ATOM 695 N N . LEU A 1 91 ? 0.776 -20.911 -10.977 1.00 16.04 404 LEU A N 1
ATOM 696 C CA . LEU A 1 91 ? 2.230 -20.855 -11.017 1.00 15.71 404 LEU A CA 1
ATOM 697 C C . LEU A 1 91 ? 2.721 -20.544 -12.464 1.00 15.40 404 LEU A C 1
ATOM 698 O O . LEU A 1 91 ? 3.719 -21.084 -12.952 1.00 14.42 404 LEU A O 1
ATOM 703 N N . PHE A 1 92 ? 2.018 -19.609 -13.107 1.00 14.40 405 PHE A N 1
ATOM 704 C CA . PHE A 1 92 ? 2.331 -19.118 -14.448 1.00 14.05 405 PHE A CA 1
ATOM 705 C C . PHE A 1 92 ? 2.949 -17.735 -14.298 1.00 13.61 405 PHE A C 1
ATOM 706 O O . PHE A 1 92 ? 3.176 -17.299 -13.189 1.00 15.62 405 PHE A O 1
ATOM 714 N N . GLY A 1 93 ? 3.419 -17.156 -15.388 1.00 13.51 406 GLY A N 1
ATOM 715 C CA . GLY A 1 93 ? 3.892 -15.775 -15.392 1.00 13.67 406 GLY A CA 1
ATOM 716 C C . GLY A 1 93 ? 3.189 -14.958 -16.451 1.00 13.32 406 GLY A C 1
ATOM 717 O O . GLY A 1 93 ? 2.643 -15.521 -17.409 1.00 12.92 406 GLY A O 1
ATOM 718 N N . LEU A 1 94 ? 3.188 -13.662 -16.240 1.00 13.37 407 LEU A N 1
ATOM 719 C CA . LEU A 1 94 ? 2.558 -12.716 -17.128 1.00 13.32 407 LEU A CA 1
ATOM 720 C C . LEU A 1 94 ? 3.630 -11.916 -17.834 1.00 13.62 407 LEU A C 1
ATOM 721 O O . LEU A 1 94 ? 4.539 -11.416 -17.204 1.00 13.02 407 LEU A O 1
ATOM 726 N N . GLY A 1 95 ? 3.491 -11.794 -19.136 1.00 13.43 408 GLY A N 1
ATOM 727 C CA . GLY A 1 95 ? 4.329 -10.981 -19.980 1.00 14.01 408 GLY A CA 1
ATOM 728 C C . GLY A 1 95 ? 3.479 -10.093 -20.896 1.00 15.16 408 GLY A C 1
ATOM 729 O O . GLY A 1 95 ? 2.245 -10.208 -20.980 1.00 15.18 408 GLY A O 1
ATOM 730 N N . GLU A 1 96 ? 4.164 -9.212 -21.585 1.00 15.96 409 GLU A N 1
ATOM 731 C CA . GLU A 1 96 ? 3.528 -8.397 -22.588 1.00 16.36 409 GLU A CA 1
ATOM 732 C C . GLU A 1 96 ? 4.510 -8.027 -23.674 1.00 15.60 409 GLU A C 1
ATOM 733 O O . GLU A 1 96 ? 5.691 -7.863 -23.427 1.00 15.95 409 GLU A O 1
ATOM 739 N N . ALA A 1 97 ? 3.980 -7.936 -24.867 1.00 13.84 410 ALA A N 1
ATOM 740 C CA . ALA A 1 97 ? 4.732 -7.496 -26.068 1.00 14.62 410 ALA A CA 1
ATOM 741 C C . ALA A 1 97 ? 3.770 -7.084 -27.139 1.00 14.99 410 ALA A C 1
ATOM 742 O O . ALA A 1 97 ? 2.700 -7.689 -27.293 1.00 15.59 410 ALA A O 1
ATOM 744 N N . LEU A 1 98 ? 4.193 -6.086 -27.906 1.00 16.54 411 LEU A N 1
ATOM 745 C CA . LEU A 1 98 ? 3.432 -5.508 -29.003 1.00 18.51 411 LEU A CA 1
ATOM 746 C C . LEU A 1 98 ? 2.088 -5.153 -28.364 1.00 19.27 411 LEU A C 1
ATOM 747 O O . LEU A 1 98 ? 2.087 -4.483 -27.304 1.00 22.31 411 LEU A O 1
ATOM 752 N N . ASN A 1 99 ? 0.983 -5.618 -28.891 1.00 19.31 412 ASN A N 1
ATOM 753 C CA . ASN A 1 99 ? -0.283 -5.237 -28.288 1.00 19.01 412 ASN A CA 1
ATOM 754 C C . ASN A 1 99 ? -0.993 -6.467 -27.665 1.00 17.45 412 ASN A C 1
ATOM 755 O O . ASN A 1 99 ? -2.204 -6.566 -27.704 1.00 16.59 412 ASN A O 1
ATOM 760 N N . SER A 1 100 ? -0.209 -7.382 -27.084 1.00 14.84 413 SER A N 1
ATOM 761 C CA . SER A 1 100 ? -0.730 -8.576 -26.406 1.00 15.82 413 SER A CA 1
ATOM 762 C C . SER A 1 100 ? -0.247 -8.764 -24.976 1.00 14.57 413 SER A C 1
ATOM 763 O O . SER A 1 100 ? 0.823 -8.335 -24.636 1.00 13.16 413 SER A O 1
ATOM 766 N N . ILE A 1 101 ? -1.102 -9.360 -24.125 1.00 14.14 414 ILE A N 1
ATOM 767 C CA . ILE A 1 101 ? -0.687 -9.788 -22.793 1.00 14.01 414 ILE A CA 1
ATOM 768 C C . ILE A 1 101 ? -0.556 -11.330 -22.895 1.00 13.67 414 ILE A C 1
ATOM 769 O O . ILE A 1 101 ? -1.341 -12.026 -23.548 1.00 15.07 414 ILE A O 1
ATOM 774 N N . TYR A 1 102 ? 0.494 -11.868 -22.317 1.00 13.28 415 TYR A N 1
ATOM 775 C CA . TYR A 1 102 ? 0.766 -13.272 -22.393 1.00 13.31 415 TYR A CA 1
ATOM 776 C C . TYR A 1 102 ? 0.705 -13.966 -21.021 1.00 12.67 415 TYR A C 1
ATOM 777 O O . TYR A 1 102 ? 1.247 -13.430 -20.052 1.00 13.49 415 TYR A O 1
ATOM 786 N N . VAL A 1 103 ? 0.097 -15.134 -20.986 1.00 12.25 416 VAL A N 1
ATOM 787 C CA . VAL A 1 103 ? 0.011 -15.991 -19.813 1.00 12.23 416 VAL A CA 1
ATOM 788 C C . VAL A 1 103 ? 0.842 -17.216 -20.186 1.00 12.27 416 VAL A C 1
ATOM 789 O O . VAL A 1 103 ? 0.503 -17.972 -21.113 1.00 12.25 416 VAL A O 1
ATOM 793 N N . VAL A 1 104 ? 1.952 -17.410 -19.486 1.00 12.14 417 VAL A N 1
ATOM 794 C CA . VAL A 1 104 ? 2.984 -18.369 -19.934 1.00 12.25 417 VAL A CA 1
ATOM 795 C C . VAL A 1 104 ? 3.197 -19.542 -18.976 1.00 12.32 417 VAL A C 1
ATOM 796 O O . VAL A 1 104 ? 3.544 -19.325 -17.810 1.00 12.40 417 VAL A O 1
ATOM 800 N N . GLY A 1 105 ? 2.995 -20.765 -19.451 1.00 12.19 418 GLY A N 1
ATOM 801 C CA . GLY A 1 105 ? 3.285 -21.964 -18.698 1.00 12.81 418 GLY A CA 1
ATOM 802 C C . GLY A 1 105 ? 2.412 -22.101 -17.475 1.00 12.88 418 GLY A C 1
ATOM 803 O O . GLY A 1 105 ? 1.263 -21.618 -17.452 1.00 12.12 418 GLY A O 1
ATOM 804 N N . GLY A 1 106 ? 2.951 -22.739 -16.446 1.00 13.23 419 GLY A N 1
ATOM 805 C CA . GLY A 1 106 ? 2.194 -23.015 -15.232 1.00 14.28 419 GLY A CA 1
ATOM 806 C C . GLY A 1 106 ? 1.818 -24.479 -15.095 1.00 16.03 419 GLY A C 1
ATOM 807 O O . GLY A 1 106 ? 2.403 -25.389 -15.712 1.00 15.46 419 GLY A O 1
ATOM 808 N N . ARG A 1 107 ? 0.880 -24.733 -14.196 1.00 17.69 420 ARG A N 1
ATOM 809 C CA . ARG A 1 107 ? 0.344 -26.064 -14.083 1.00 21.18 420 ARG A CA 1
ATOM 810 C C . ARG A 1 107 ? -1.134 -26.055 -13.756 1.00 21.45 420 ARG A C 1
ATOM 811 O O . ARG A 1 107 ? -1.697 -25.055 -13.314 1.00 18.59 420 ARG A O 1
ATOM 819 N N . GLU A 1 108 ? -1.791 -27.156 -14.062 1.00 24.43 421 GLU A N 1
ATOM 820 C CA . GLU A 1 108 ? -3.231 -27.207 -13.913 1.00 29.48 421 GLU A CA 1
ATOM 821 C C . GLU A 1 108 ? -3.581 -27.212 -12.426 1.00 31.78 421 GLU A C 1
ATOM 822 O O . GLU A 1 108 ? -2.839 -27.738 -11.617 1.00 33.84 421 GLU A O 1
ATOM 828 N N . ILE A 1 109 ? -4.693 -26.563 -12.087 1.00 37.56 422 ILE A N 1
ATOM 829 C CA . ILE A 1 109 ? -5.138 -26.442 -10.698 1.00 40.33 422 ILE A CA 1
ATOM 830 C C . ILE A 1 109 ? -5.693 -27.784 -10.176 1.00 44.23 422 ILE A C 1
ATOM 831 O O . ILE A 1 109 ? -5.406 -28.139 -9.033 1.00 46.34 422 ILE A O 1
ATOM 836 N N . LYS A 1 110 ? -6.413 -28.550 -11.017 1.00 46.38 423 LYS A N 1
ATOM 837 C CA . LYS A 1 110 ? -7.034 -29.846 -10.612 1.00 51.98 423 LYS A CA 1
ATOM 838 C C . LYS A 1 110 ? -6.202 -31.131 -10.903 1.00 55.16 423 LYS A C 1
ATOM 839 O O . LYS A 1 110 ? -5.000 -31.162 -10.623 1.00 56.03 423 LYS A O 1
ATOM 841 N N . ASP A 1 111 ? -6.853 -32.165 -11.473 1.00 55.94 424 ASP A N 1
ATOM 842 C CA . ASP A 1 111 ? -6.416 -33.587 -11.374 1.00 54.47 424 ASP A CA 1
ATOM 843 C C . ASP A 1 111 ? -5.170 -33.991 -12.177 1.00 53.77 424 ASP A C 1
ATOM 844 O O . ASP A 1 111 ? -5.178 -33.993 -13.411 1.00 54.74 424 ASP A O 1
ATOM 846 N N . GLY A 1 112 ? -4.112 -34.374 -11.468 1.00 49.33 425 GLY A N 1
ATOM 847 C CA . GLY A 1 112 ? -2.859 -34.739 -12.107 1.00 46.78 425 GLY A CA 1
ATOM 848 C C . GLY A 1 112 ? -1.926 -33.542 -12.233 1.00 43.35 425 GLY A C 1
ATOM 849 O O . GLY A 1 112 ? -0.715 -33.706 -12.426 1.00 42.21 425 GLY A O 1
ATOM 850 N N . GLU A 1 113 ? -2.485 -32.336 -12.135 1.00 41.74 426 GLU A N 1
ATOM 851 C CA . GLU A 1 113 ? -1.677 -31.099 -12.098 1.00 38.50 426 GLU A CA 1
ATOM 852 C C . GLU A 1 113 ? -0.559 -31.083 -13.169 1.00 33.11 426 GLU A C 1
ATOM 853 O O . GLU A 1 113 ? 0.588 -30.769 -12.884 1.00 31.50 426 GLU A O 1
ATOM 859 N N . ARG A 1 114 ? -0.923 -31.443 -14.402 1.00 28.62 427 ARG A N 1
ATOM 860 C CA . ARG A 1 114 ? -0.053 -31.388 -15.538 1.00 26.40 427 ARG A CA 1
ATOM 861 C C . ARG A 1 114 ? 0.618 -30.018 -15.566 1.00 24.62 427 ARG A C 1
ATOM 862 O O . ARG A 1 114 ? -0.059 -28.970 -15.462 1.00 24.55 427 ARG A O 1
ATOM 864 N N . CYS A 1 115 ? 1.930 -30.048 -15.734 1.00 22.62 428 CYS A N 1
ATOM 865 C CA . CYS A 1 115 ? 2.730 -28.904 -16.078 1.00 23.26 428 CYS A CA 1
ATOM 866 C C . CYS A 1 115 ? 2.452 -28.502 -17.533 1.00 20.22 428 CYS A C 1
ATOM 867 O O . CYS A 1 115 ? 2.237 -29.350 -18.404 1.00 19.03 428 CYS A O 1
ATOM 870 N N . LEU A 1 116 ? 2.634 -27.229 -17.843 1.00 17.54 429 LEU A N 1
ATOM 871 C CA . LEU A 1 116 ? 2.195 -26.695 -19.104 1.00 16.54 429 LEU A CA 1
ATOM 872 C C . LEU A 1 116 ? 3.314 -26.018 -19.919 1.00 16.04 429 LEU A C 1
ATOM 873 O O . LEU A 1 116 ? 4.157 -25.326 -19.357 1.00 14.43 429 LEU A O 1
ATOM 878 N N . ASP A 1 117 ? 3.284 -26.245 -21.236 1.00 15.51 430 ASP A N 1
ATOM 879 C CA . ASP A 1 117 ? 4.134 -25.560 -22.200 1.00 16.40 430 ASP A CA 1
ATOM 880 C C . ASP A 1 117 ? 3.295 -24.543 -22.994 1.00 16.25 430 ASP A C 1
ATOM 881 O O . ASP A 1 117 ? 3.820 -23.771 -23.855 1.00 16.31 430 ASP A O 1
ATOM 886 N N . SER A 1 118 ? 2.031 -24.455 -22.664 1.00 15.94 431 SER A N 1
ATOM 887 C CA . SER A 1 118 ? 1.146 -23.579 -23.445 1.00 15.90 431 SER A CA 1
ATOM 888 C C . SER A 1 118 ? 1.249 -22.100 -23.050 1.00 14.28 431 SER A C 1
ATOM 889 O O . SER A 1 118 ? 1.492 -21.748 -21.889 1.00 13.16 431 SER A O 1
ATOM 892 N N . VAL A 1 119 ? 1.063 -21.238 -24.039 1.00 14.73 432 VAL A N 1
ATOM 893 C CA . VAL A 1 119 ? 1.077 -19.793 -23.869 1.00 14.34 432 VAL A CA 1
ATOM 894 C C . VAL A 1 119 ? -0.276 -19.270 -24.359 1.00 15.13 432 VAL A C 1
ATOM 895 O O . VAL A 1 119 ? -0.709 -19.583 -25.478 1.00 15.59 432 VAL A O 1
ATOM 899 N N . MET A 1 120 ? -1.010 -18.571 -23.490 1.00 15.92 433 MET A N 1
ATOM 900 C CA . MET A 1 120 ? -2.301 -17.933 -23.870 1.00 16.73 433 MET A CA 1
ATOM 901 C C . MET A 1 120 ? -2.025 -16.471 -24.050 1.00 17.55 433 MET A C 1
ATOM 902 O O . MET A 1 120 ? -1.27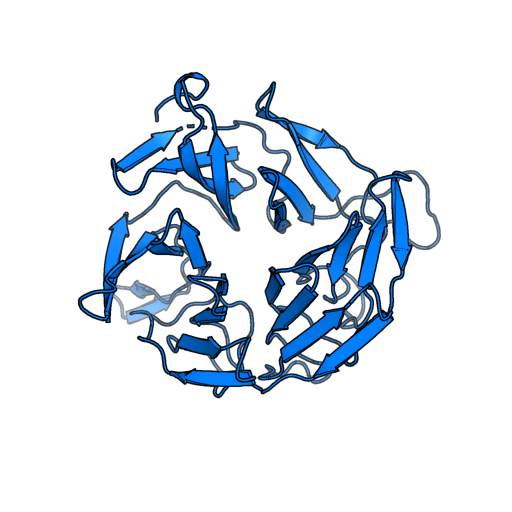0 -15.849 -23.278 1.00 14.99 433 MET A O 1
ATOM 907 N N . CYS A 1 121 ? -2.648 -15.901 -25.090 1.00 17.53 434 CYS A N 1
ATOM 908 C CA . CYS A 1 121 ? -2.382 -14.552 -25.477 1.00 17.39 434 CYS A CA 1
ATOM 909 C C . CYS A 1 121 ? -3.677 -13.765 -25.449 1.00 15.23 434 CYS A C 1
ATOM 910 O O . CYS A 1 121 ? -4.642 -14.216 -26.023 1.00 14.28 434 CYS A O 1
ATOM 913 N N . TYR A 1 122 ? -3.704 -12.636 -24.762 1.00 13.34 435 TYR A N 1
ATOM 914 C CA . TYR A 1 122 ? -4.842 -11.743 -24.826 1.00 13.12 435 TYR A CA 1
ATOM 915 C C . TYR A 1 122 ? -4.585 -10.615 -25.818 1.00 12.92 435 TYR A C 1
ATOM 916 O O . TYR A 1 122 ? -3.708 -9.797 -25.633 1.00 11.51 435 TYR A O 1
ATOM 925 N N . ASP A 1 123 ? -5.400 -10.524 -26.870 1.00 13.80 436 ASP A N 1
ATOM 926 C CA . ASP A 1 123 ? -5.165 -9.519 -27.926 1.00 14.63 436 ASP A CA 1
ATOM 927 C C . ASP A 1 123 ? -5.862 -8.248 -27.481 1.00 13.60 436 ASP A C 1
ATOM 928 O O . ASP A 1 123 ? -7.090 -8.245 -27.379 1.00 13.14 436 ASP A O 1
ATOM 933 N N . ARG A 1 124 ? -5.119 -7.178 -27.194 1.00 13.54 437 ARG A N 1
ATOM 934 C CA . ARG A 1 124 ? -5.705 -5.978 -26.622 1.00 14.37 437 ARG A CA 1
ATOM 935 C C . ARG A 1 124 ? -6.571 -5.153 -27.577 1.00 14.61 437 ARG A C 1
ATOM 936 O O . ARG A 1 124 ? -7.348 -4.280 -27.117 1.00 14.96 437 ARG A O 1
ATOM 944 N N . LEU A 1 125 ? -6.458 -5.426 -28.873 1.00 15.67 438 LEU A N 1
ATOM 945 C CA . LEU A 1 125 ? -7.299 -4.741 -29.893 1.00 17.75 438 LEU A CA 1
ATOM 946 C C . LEU A 1 125 ? -8.646 -5.471 -30.101 1.00 17.90 438 LEU A C 1
ATOM 947 O O . LEU A 1 125 ? -9.720 -4.839 -30.275 1.00 17.86 438 LEU A O 1
ATOM 952 N N . SER A 1 126 ? -8.617 -6.794 -30.045 1.00 16.53 439 SER A N 1
ATOM 953 C CA . SER A 1 126 ? -9.804 -7.587 -30.351 1.00 17.16 439 SER A CA 1
ATOM 954 C C . SER A 1 126 ? -10.545 -8.032 -29.084 1.00 17.01 439 SER A C 1
ATOM 955 O O . SER A 1 126 ? -11.677 -8.537 -29.142 1.00 16.06 439 SER A O 1
ATOM 958 N N . PHE A 1 127 ? -9.854 -7.930 -27.958 1.00 16.38 440 PHE A N 1
ATOM 959 C CA . PHE A 1 127 ? -10.375 -8.333 -26.672 1.00 17.25 440 PHE A CA 1
ATOM 960 C C . PHE A 1 127 ? -10.647 -9.823 -26.562 1.00 17.02 440 PHE A C 1
ATOM 961 O O . PHE A 1 127 ? -11.552 -10.243 -25.837 1.00 17.75 440 PHE A O 1
ATOM 969 N N . LYS A 1 128 ? -9.857 -10.624 -27.253 1.00 16.83 441 LYS A N 1
ATOM 970 C CA . LYS A 1 128 ? -10.017 -12.075 -27.238 1.00 17.19 441 LYS A CA 1
ATOM 971 C C . LYS A 1 128 ? -8.748 -12.734 -26.729 1.00 15.27 441 LYS A C 1
ATOM 972 O O . LYS A 1 128 ? -7.632 -12.254 -26.979 1.00 13.33 441 LYS A O 1
ATOM 978 N N . TRP A 1 129 ? -8.971 -13.864 -26.063 1.00 13.97 442 TRP A N 1
ATOM 979 C CA . TRP A 1 129 ? -7.914 -14.798 -25.702 1.00 14.26 442 TRP A CA 1
ATOM 980 C C . TRP A 1 129 ? -7.784 -15.882 -26.732 1.00 15.24 442 TRP A C 1
ATOM 981 O O . TRP A 1 129 ? -8.785 -16.353 -27.288 1.00 15.63 442 TRP A O 1
ATOM 992 N N . GLY A 1 130 ? -6.545 -16.338 -26.904 1.00 15.45 443 GLY A N 1
ATOM 993 C CA . GLY A 1 130 ? -6.257 -17.514 -27.701 1.00 17.23 443 GLY A CA 1
ATOM 994 C C . GLY A 1 130 ? -4.863 -18.041 -27.466 1.00 17.78 443 GLY A C 1
ATOM 995 O O . GLY A 1 130 ? -4.064 -17.464 -26.691 1.00 18.31 443 GLY A O 1
ATOM 996 N N . GLU A 1 131 ? -4.536 -19.135 -28.141 1.00 17.66 444 GLU A N 1
ATOM 997 C CA . GLU A 1 131 ? -3.245 -19.756 -27.913 1.00 18.16 444 GLU A CA 1
ATOM 998 C C . GLU A 1 131 ? -2.165 -19.181 -28.837 1.00 16.54 444 GLU A C 1
ATOM 999 O O . GLU A 1 131 ? -2.384 -18.923 -30.016 1.00 15.97 444 GLU A O 1
ATOM 1005 N N . SER A 1 132 ? -0.984 -18.967 -28.272 1.00 14.97 445 SER A N 1
ATOM 1006 C CA . SER A 1 132 ? 0.177 -18.503 -28.999 1.00 15.85 445 SER A CA 1
ATOM 1007 C C . SER A 1 132 ? 1.181 -19.655 -29.150 1.00 14.74 445 SER A C 1
ATOM 1008 O O . SER A 1 132 ? 0.897 -20.806 -28.813 1.00 13.87 445 SER A O 1
ATOM 1011 N N . ASP A 1 133 ? 2.334 -19.370 -29.739 1.00 15.05 446 ASP A N 1
ATOM 1012 C CA . ASP A 1 133 ? 3.372 -20.408 -29.939 1.00 15.02 446 ASP A CA 1
ATOM 1013 C C . ASP A 1 133 ? 3.803 -21.027 -28.593 1.00 15.14 446 ASP A C 1
ATOM 1014 O O . ASP A 1 133 ? 4.201 -20.303 -27.708 1.00 13.97 446 ASP A O 1
ATOM 1019 N N . PRO A 1 134 ? 3.749 -22.357 -28.458 1.00 15.18 447 PRO A N 1
ATOM 1020 C CA . PRO A 1 134 ? 4.105 -22.942 -27.202 1.00 15.34 447 PRO A CA 1
ATOM 1021 C C . PRO A 1 134 ? 5.566 -22.876 -26.895 1.00 15.63 447 PRO A C 1
ATOM 1022 O O . PRO A 1 134 ? 6.385 -22.744 -27.815 1.00 15.14 447 PRO A O 1
ATOM 1026 N N . LEU A 1 135 ? 5.857 -22.920 -25.605 1.00 16.13 448 LEU A N 1
ATOM 1027 C CA . LEU A 1 135 ? 7.245 -22.978 -25.051 1.00 17.25 448 LEU A CA 1
ATOM 1028 C C . LEU A 1 135 ? 7.945 -24.252 -25.524 1.00 17.37 448 LEU A C 1
ATOM 1029 O O . LEU A 1 135 ? 7.282 -25.260 -25.760 1.00 17.49 448 LEU A O 1
ATOM 1034 N N . PRO A 1 136 ? 9.277 -24.217 -25.563 1.00 18.50 449 PRO A N 1
ATOM 1035 C CA . PRO A 1 136 ? 10.098 -25.389 -25.903 1.00 19.72 449 PRO A CA 1
ATOM 1036 C C . PRO A 1 136 ? 10.057 -26.491 -24.849 1.00 19.86 449 PRO A C 1
ATOM 1037 O O . PRO A 1 136 ? 10.476 -27.598 -25.135 1.00 22.04 449 PRO A O 1
ATOM 1041 N N . TYR A 1 137 ? 9.606 -26.195 -23.631 1.00 17.97 450 TYR A N 1
ATOM 1042 C CA . TYR A 1 137 ? 9.546 -27.167 -22.554 1.00 16.57 450 TYR A CA 1
ATOM 1043 C C . TYR A 1 137 ? 8.412 -26.778 -21.617 1.00 15.56 450 TYR A C 1
ATOM 1044 O O . TYR A 1 137 ? 8.083 -25.596 -21.539 1.00 14.78 450 TYR A O 1
ATOM 1053 N N . VAL A 1 138 ? 7.873 -27.751 -20.884 1.00 15.10 451 VAL A N 1
ATOM 1054 C CA . VAL A 1 138 ? 6.879 -27.434 -19.820 1.00 15.47 451 VAL A CA 1
ATOM 1055 C C . VAL A 1 138 ? 7.604 -26.773 -18.649 1.00 14.61 451 VAL A C 1
ATOM 1056 O O . VAL A 1 138 ? 8.769 -27.108 -18.318 1.00 14.06 451 VAL A O 1
ATOM 1060 N N . VAL A 1 139 ? 6.928 -25.816 -17.996 1.00 14.58 452 VAL A N 1
ATOM 1061 C CA . VAL A 1 139 ? 7.541 -25.053 -16.932 1.00 13.31 452 VAL A CA 1
ATOM 1062 C C . VAL A 1 139 ? 6.458 -24.408 -16.039 1.00 13.12 452 VAL A C 1
ATOM 1063 O O . VAL A 1 139 ? 5.444 -23.923 -16.558 1.00 13.22 452 VAL A O 1
ATOM 1067 N N . TYR A 1 140 ? 6.685 -24.426 -14.726 1.00 12.78 453 TYR A N 1
ATOM 1068 C CA . TYR A 1 140 ? 5.858 -23.717 -13.745 1.00 12.99 453 TYR A CA 1
ATOM 1069 C C . TYR A 1 140 ? 6.751 -23.121 -12.672 1.00 12.72 453 TYR A C 1
ATOM 1070 O O . TYR A 1 140 ? 7.786 -23.663 -12.407 1.00 12.62 453 TYR A O 1
ATOM 1079 N N . GLY A 1 141 ? 6.312 -22.040 -12.021 1.00 12.61 454 GLY A N 1
ATOM 1080 C CA . GLY A 1 141 ? 7.067 -21.414 -10.927 1.00 12.59 454 GLY A CA 1
ATOM 1081 C C . GLY A 1 141 ? 8.199 -20.524 -11.444 1.00 11.82 454 GLY A C 1
ATOM 1082 O O . GLY A 1 141 ? 8.994 -19.932 -10.656 1.00 12.02 454 GLY A O 1
ATOM 1083 N N . HIS A 1 142 ? 8.250 -20.374 -12.753 1.00 11.47 455 HIS A N 1
ATOM 1084 C CA . HIS A 1 142 ? 9.228 -19.550 -13.428 1.00 11.51 455 HIS A CA 1
ATOM 1085 C C . HIS A 1 142 ? 8.898 -18.085 -13.313 1.00 12.32 455 HIS A C 1
ATOM 1086 O O . HIS A 1 142 ? 7.799 -17.705 -12.927 1.00 12.01 455 HIS A O 1
ATOM 1093 N N . THR A 1 143 ? 9.871 -17.222 -13.583 1.00 13.14 456 THR A N 1
ATOM 1094 C CA . THR A 1 143 ? 9.591 -15.790 -13.718 1.00 13.91 456 THR A CA 1
ATOM 1095 C C . THR A 1 143 ? 9.531 -15.394 -15.211 1.00 14.60 456 THR A C 1
ATOM 1096 O O . THR A 1 143 ? 10.300 -15.905 -16.035 1.00 14.94 456 THR A O 1
ATOM 1100 N N . VAL A 1 144 ? 8.611 -14.501 -15.558 1.00 12.78 457 VAL A N 1
ATOM 1101 C CA . VAL A 1 144 ? 8.507 -13.945 -16.904 1.00 12.86 457 VAL A CA 1
ATOM 1102 C C . VAL A 1 144 ? 8.863 -12.458 -16.825 1.00 12.80 457 VAL A C 1
ATOM 1103 O O . VAL A 1 144 ? 8.342 -11.748 -15.954 1.00 12.52 457 VAL A O 1
ATOM 1107 N N . LEU A 1 145 ? 9.707 -12.010 -17.747 1.00 13.31 458 LEU A N 1
ATOM 1108 C CA . LEU A 1 145 ? 10.139 -10.575 -17.906 1.00 13.51 458 LEU A CA 1
ATOM 1109 C C . LEU A 1 145 ? 9.846 -10.146 -19.344 1.00 14.06 458 LEU A C 1
ATOM 1110 O O . LEU A 1 145 ? 9.854 -10.971 -20.256 1.00 13.80 458 LEU A O 1
ATOM 1115 N N . SER A 1 146 ? 9.540 -8.862 -19.522 1.00 13.80 459 SER A N 1
ATOM 1116 C CA . SER A 1 146 ? 9.164 -8.312 -20.792 1.00 14.24 459 SER A CA 1
ATOM 1117 C C . SER A 1 146 ? 10.072 -7.113 -21.008 1.00 14.97 459 SER A C 1
ATOM 1118 O O . SER A 1 146 ? 10.115 -6.206 -20.145 1.00 14.49 459 SER A O 1
ATOM 1121 N N . HIS A 1 147 ? 10.839 -7.118 -22.108 1.00 15.31 460 HIS A N 1
ATOM 1122 C CA . HIS A 1 147 ? 11.782 -6.026 -22.393 1.00 16.76 460 HIS A CA 1
ATOM 1123 C C . HIS A 1 147 ? 12.042 -5.925 -23.880 1.00 17.98 460 HIS A C 1
ATOM 1124 O O . HIS A 1 147 ? 12.437 -6.910 -24.507 1.00 16.87 460 HIS A O 1
ATOM 1131 N N . MET A 1 148 ? 11.801 -4.726 -24.427 1.00 19.32 461 MET A N 1
ATOM 1132 C CA A MET A 1 148 ? 12.047 -4.409 -25.850 0.50 20.05 461 MET A CA 1
ATOM 1133 C CA B MET A 1 148 ? 12.063 -4.421 -25.852 0.50 20.21 461 MET A CA 1
ATOM 1134 C C . MET A 1 148 ? 11.307 -5.388 -26.765 1.00 19.50 461 MET A C 1
ATOM 1135 O O . MET A 1 148 ? 11.850 -5.933 -27.719 1.00 20.57 461 MET A O 1
ATOM 1144 N N . ASP A 1 149 ? 10.041 -5.605 -26.433 1.00 18.25 462 ASP A N 1
ATOM 1145 C CA . ASP A 1 149 ? 9.115 -6.474 -27.143 1.00 18.94 462 ASP A CA 1
ATOM 1146 C C . ASP A 1 149 ? 9.607 -7.914 -27.343 1.00 17.13 462 ASP A C 1
ATOM 1147 O O . ASP A 1 149 ? 9.154 -8.621 -28.265 1.00 16.33 462 ASP A O 1
ATOM 1152 N N . LEU A 1 150 ? 10.451 -8.360 -26.397 1.00 15.07 463 LEU A N 1
ATOM 1153 C CA . LEU A 1 150 ? 10.762 -9.773 -26.181 1.00 15.02 463 LEU A CA 1
ATOM 1154 C C . LEU A 1 150 ? 10.189 -10.227 -24.824 1.00 14.45 463 LEU A C 1
ATOM 1155 O O . LEU A 1 150 ? 10.058 -9.420 -23.896 1.00 13.81 463 LEU A O 1
ATOM 1160 N N . VAL A 1 151 ? 9.869 -11.515 -24.716 1.00 13.57 464 VAL A N 1
ATOM 1161 C CA . VAL A 1 151 ? 9.273 -12.079 -23.491 1.00 13.32 464 VAL A CA 1
ATOM 1162 C C . VAL A 1 151 ? 10.199 -13.184 -22.992 1.00 13.26 464 VAL A C 1
ATOM 1163 O O . VAL A 1 151 ? 10.478 -14.137 -23.717 1.00 14.71 464 VAL A O 1
ATOM 1167 N N . TYR A 1 152 ? 10.789 -12.980 -21.822 1.00 12.89 465 TYR A N 1
ATOM 1168 C CA . TYR A 1 152 ? 11.783 -13.907 -21.252 1.00 13.06 465 TYR A CA 1
ATOM 1169 C C . TYR A 1 152 ? 11.152 -14.838 -20.275 1.00 12.67 465 TYR A C 1
ATOM 1170 O O . TYR A 1 152 ? 10.297 -14.413 -19.500 1.00 12.13 465 TYR A O 1
ATOM 1179 N N . VAL A 1 153 ? 11.594 -16.083 -20.262 1.00 12.19 466 VAL A N 1
ATOM 1180 C CA . VAL A 1 153 ? 11.109 -17.127 -19.299 1.00 12.23 466 VAL A CA 1
ATOM 1181 C C . VAL A 1 153 ? 12.333 -17.681 -18.603 1.00 12.67 466 VAL A C 1
ATOM 1182 O O . VAL A 1 153 ? 13.266 -18.113 -19.284 1.00 12.93 466 VAL A O 1
ATOM 1186 N N . ILE A 1 154 ? 12.344 -17.588 -17.279 1.00 12.34 467 ILE A N 1
ATOM 1187 C CA . ILE A 1 154 ? 13.548 -17.809 -16.485 1.00 12.74 467 ILE A CA 1
ATOM 1188 C C . ILE A 1 154 ? 13.261 -18.790 -15.344 1.00 11.74 467 ILE A C 1
ATOM 1189 O O . ILE A 1 154 ? 12.322 -18.615 -14.591 1.00 10.83 467 ILE A O 1
ATOM 1194 N N . GLY A 1 155 ? 14.047 -19.865 -15.245 1.00 11.85 468 GLY A N 1
ATOM 1195 C CA . GLY A 1 155 ? 13.953 -20.777 -14.119 1.00 11.64 468 GLY A CA 1
ATOM 1196 C C . GLY A 1 155 ? 12.671 -21.538 -14.049 1.00 11.51 468 GLY A C 1
ATOM 1197 O O . GLY A 1 155 ? 12.041 -21.802 -15.090 1.00 11.31 468 GLY A O 1
ATOM 1198 N N . GLY A 1 156 ? 12.235 -21.800 -12.822 1.00 11.46 469 GLY A N 1
ATOM 1199 C CA . GLY A 1 156 ? 11.073 -22.622 -12.568 1.00 12.31 469 GLY A CA 1
ATOM 1200 C C . GLY A 1 156 ? 11.409 -24.080 -12.372 1.00 12.35 469 GLY A C 1
ATOM 1201 O O . GLY A 1 156 ? 12.573 -24.423 -12.070 1.00 13.50 469 GLY A O 1
ATOM 1202 N N . LYS A 1 157 ? 10.369 -24.904 -12.555 1.00 13.16 470 LYS A N 1
ATOM 1203 C CA . LYS A 1 157 ? 10.434 -26.373 -12.515 1.00 14.41 470 LYS A CA 1
ATOM 1204 C C . LYS A 1 157 ? 9.863 -26.985 -13.803 1.00 14.06 470 LYS A C 1
ATOM 1205 O O . LYS A 1 157 ? 8.920 -26.450 -14.414 1.00 13.31 470 LYS A O 1
ATOM 1211 N N . GLY A 1 158 ? 10.471 -28.080 -14.242 1.00 15.00 471 GLY A N 1
ATOM 1212 C CA . GLY A 1 158 ? 10.104 -28.726 -15.478 1.00 16.00 471 GLY A CA 1
ATOM 1213 C C . GLY A 1 158 ? 9.338 -29.988 -15.273 1.00 17.00 471 GLY A C 1
ATOM 1214 O O . GLY A 1 158 ? 8.757 -30.223 -14.204 1.00 17.09 471 GLY A O 1
ATOM 1215 N N . SER A 1 159 ? 9.377 -30.827 -16.311 1.00 18.16 472 SER A N 1
ATOM 1216 C CA . SER A 1 159 ? 8.476 -31.957 -16.387 1.00 19.90 472 SER A CA 1
ATOM 1217 C C . SER A 1 159 ? 8.762 -32.983 -15.310 1.00 19.86 472 SER A C 1
ATOM 1218 O O . SER A 1 159 ? 7.869 -33.720 -14.899 1.00 20.87 472 SER A O 1
ATOM 1221 N N . ASP A 1 160 ? 10.008 -33.033 -14.860 1.00 20.13 473 ASP A N 1
ATOM 1222 C CA . ASP A 1 160 ? 10.415 -33.927 -13.737 1.00 21.29 473 ASP A CA 1
ATOM 1223 C C . ASP A 1 160 ? 10.249 -33.286 -12.336 1.00 21.54 473 ASP A C 1
ATOM 1224 O O . ASP A 1 160 ? 10.619 -33.859 -11.318 1.00 19.86 473 ASP A O 1
ATOM 1229 N N . ARG A 1 161 ? 9.653 -32.100 -12.320 1.00 22.09 474 ARG A N 1
ATOM 1230 C CA . ARG A 1 161 ? 9.362 -31.329 -11.115 1.00 21.96 474 ARG A CA 1
ATOM 1231 C C . ARG A 1 161 ? 10.634 -30.893 -10.403 1.00 20.62 474 ARG A C 1
ATOM 1232 O O . ARG A 1 161 ? 10.624 -30.574 -9.224 1.00 20.14 474 ARG A O 1
ATOM 1237 N N . LYS A 1 162 ? 11.729 -30.865 -11.139 1.00 18.43 475 LYS A N 1
ATOM 1238 C CA . LYS A 1 162 ? 12.970 -30.336 -10.643 1.00 19.51 475 LYS A CA 1
ATOM 1239 C C . LYS A 1 162 ? 13.208 -28.935 -11.154 1.00 17.41 475 LYS A C 1
ATOM 1240 O O . LYS A 1 162 ? 12.800 -28.560 -12.271 1.00 16.55 475 LYS A O 1
ATOM 1246 N N . CYS A 1 163 ? 13.995 -28.210 -10.375 1.00 17.23 476 CYS A N 1
ATOM 1247 C CA . CYS A 1 163 ? 14.292 -26.815 -10.693 1.00 16.91 476 CYS A CA 1
ATOM 1248 C C . CYS A 1 163 ? 15.177 -26.678 -11.921 1.00 16.25 476 CYS A C 1
ATOM 1249 O O . CYS A 1 163 ? 16.049 -27.514 -12.179 1.00 15.81 476 CYS A O 1
ATOM 1252 N N . LEU A 1 164 ? 14.986 -25.566 -12.639 1.00 15.68 477 LEU A N 1
ATOM 1253 C CA . LEU A 1 164 ? 15.580 -25.333 -13.952 1.00 16.42 477 LEU A CA 1
ATOM 1254 C C . LEU A 1 164 ? 16.567 -24.210 -13.857 1.00 15.67 477 LEU A C 1
ATOM 1255 O O . LEU A 1 164 ? 16.306 -23.208 -13.217 1.00 15.39 477 LEU A O 1
ATOM 1260 N N . ASN A 1 165 ? 17.684 -24.352 -14.559 1.00 16.01 478 ASN A N 1
ATOM 1261 C CA . ASN A 1 165 ? 18.538 -23.188 -14.788 1.00 17.47 478 ASN A CA 1
ATOM 1262 C C . ASN A 1 165 ? 18.340 -22.510 -16.129 1.00 16.79 478 ASN A C 1
ATOM 1263 O O . ASN A 1 165 ? 19.029 -21.526 -16.435 1.00 15.90 478 ASN A O 1
ATOM 1268 N N . LYS A 1 166 ? 17.393 -23.020 -16.909 1.00 16.25 479 LYS A N 1
ATOM 1269 C CA . LYS A 1 166 ? 17.134 -22.554 -18.242 1.00 17.04 479 LYS A CA 1
ATOM 1270 C C . LYS A 1 166 ? 16.497 -21.182 -18.332 1.00 16.91 479 LYS A C 1
ATOM 1271 O O . LYS A 1 166 ? 15.704 -20.754 -17.454 1.00 16.05 479 LYS A O 1
ATOM 1277 N N . MET A 1 167 ? 16.859 -20.501 -19.417 1.00 16.67 480 MET A N 1
ATOM 1278 C CA . MET A 1 167 ? 16.207 -19.276 -19.808 1.00 16.10 480 MET A CA 1
ATOM 1279 C C . MET A 1 167 ? 15.941 -19.330 -21.298 1.00 16.68 480 MET A C 1
ATOM 1280 O O . MET A 1 167 ? 16.842 -19.730 -22.084 1.00 17.41 480 MET A O 1
ATOM 1285 N N . CYS A 1 168 ? 14.757 -18.920 -21.703 1.00 15.04 481 CYS A N 1
ATOM 1286 C CA . CYS A 1 168 ? 14.416 -18.805 -23.118 1.00 15.73 481 CYS A CA 1
ATOM 1287 C C . CYS A 1 168 ? 13.732 -17.478 -23.387 1.00 14.87 481 CYS A C 1
ATOM 1288 O O . CYS A 1 168 ? 13.299 -16.791 -22.437 1.00 14.69 481 CYS A O 1
ATOM 1291 N N . VAL A 1 169 ? 13.652 -17.097 -24.657 1.00 14.56 482 VAL A N 1
ATOM 1292 C CA . VAL A 1 169 ? 13.096 -15.803 -25.045 1.00 13.94 482 VAL A CA 1
ATOM 1293 C C . VAL A 1 169 ? 12.226 -15.941 -26.297 1.00 14.77 482 VAL A C 1
ATOM 1294 O O . VAL A 1 169 ? 12.527 -16.690 -27.209 1.00 14.48 482 VAL A O 1
ATOM 1298 N N . TYR A 1 170 ? 11.088 -15.280 -26.255 1.00 14.17 483 TYR A N 1
ATOM 1299 C CA . TYR A 1 170 ? 10.135 -15.236 -27.346 1.00 14.60 483 TYR A CA 1
ATOM 1300 C C . TYR A 1 170 ? 10.145 -13.894 -28.053 1.00 14.92 483 TYR A C 1
ATOM 1301 O O . TYR A 1 170 ? 9.994 -12.811 -27.429 1.00 14.00 483 TYR A O 1
ATOM 1310 N N . ASP A 1 171 ? 10.281 -13.977 -29.385 1.00 15.85 484 ASP A N 1
ATOM 1311 C CA . ASP A 1 171 ? 10.094 -12.829 -30.258 1.00 17.47 484 ASP A CA 1
ATOM 1312 C C . ASP A 1 171 ? 8.799 -12.967 -31.061 1.00 16.88 484 ASP A C 1
ATOM 1313 O O . ASP A 1 171 ? 8.752 -13.758 -31.997 1.00 16.99 484 ASP A O 1
ATOM 1318 N N . PRO A 1 172 ? 7.765 -12.190 -30.722 1.00 17.03 485 PRO A N 1
ATOM 1319 C CA . PRO A 1 172 ? 6.510 -12.379 -31.403 1.00 17.14 485 PRO A CA 1
ATOM 1320 C C . PRO A 1 172 ? 6.492 -12.024 -32.900 1.00 18.60 485 PRO A C 1
ATOM 1321 O O . PRO A 1 172 ? 5.649 -12.523 -33.672 1.00 18.23 485 PRO A O 1
ATOM 1325 N N . LYS A 1 173 ? 7.392 -11.147 -33.291 1.00 18.59 486 LYS A N 1
ATOM 1326 C CA . LYS A 1 173 ? 7.547 -10.788 -34.704 1.00 20.79 486 LYS A CA 1
ATOM 1327 C C . LYS A 1 173 ? 8.044 -11.969 -35.553 1.00 21.96 486 LYS A C 1
ATOM 1328 O O . LYS A 1 173 ? 7.733 -12.062 -36.750 1.00 24.19 486 LYS A O 1
ATOM 1333 N N . LYS A 1 174 ? 8.815 -12.856 -34.955 1.00 20.78 487 LYS A N 1
ATOM 1334 C CA . LYS A 1 174 ? 9.375 -14.006 -35.648 1.00 22.62 487 LYS A CA 1
ATOM 1335 C C . LYS A 1 174 ? 8.686 -15.301 -35.271 1.00 21.75 487 LYS A C 1
ATOM 1336 O O . LYS A 1 174 ? 9.053 -16.350 -35.782 1.00 22.05 487 LYS A O 1
ATOM 1342 N N . PHE A 1 175 ? 7.710 -15.239 -34.375 1.00 21.12 488 PHE A N 1
ATOM 1343 C CA . PHE A 1 175 ? 7.017 -16.457 -33.865 1.00 20.66 488 PHE A CA 1
ATOM 1344 C C . PHE A 1 175 ? 7.993 -17.497 -33.296 1.00 20.55 488 PHE A C 1
ATOM 1345 O O . PHE A 1 175 ? 7.775 -18.720 -33.464 1.00 21.68 488 PHE A O 1
ATOM 1353 N N . GLU A 1 176 ? 9.056 -17.027 -32.644 1.00 19.82 489 GLU A N 1
ATOM 1354 C CA . GLU A 1 176 ? 10.233 -17.823 -32.390 1.00 22.23 489 GLU A CA 1
ATOM 1355 C C . GLU A 1 176 ? 10.607 -17.802 -30.907 1.00 20.67 489 GLU A C 1
ATOM 1356 O O . GLU A 1 176 ? 10.840 -16.718 -30.358 1.00 18.20 489 GLU A O 1
ATOM 1362 N N . TRP A 1 177 ? 10.633 -18.987 -30.306 1.00 20.54 490 TRP A N 1
ATOM 1363 C CA . TRP A 1 177 ? 11.290 -19.221 -28.997 1.00 19.91 490 TRP A CA 1
ATOM 1364 C C . TRP A 1 177 ? 12.720 -19.600 -29.249 1.00 21.50 490 TRP A C 1
ATOM 1365 O O . TRP A 1 177 ? 12.997 -20.464 -30.113 1.00 23.65 490 TRP A O 1
ATOM 1376 N N . LYS A 1 178 ? 13.643 -18.966 -28.536 1.00 20.62 491 LYS A N 1
ATOM 1377 C CA . LYS A 1 178 ? 15.053 -19.292 -28.579 1.00 23.25 491 LYS A CA 1
ATOM 1378 C C . LYS A 1 178 ? 15.614 -19.515 -27.175 1.00 22.81 491 LYS A C 1
ATOM 1379 O O . LYS A 1 178 ? 15.291 -18.748 -26.261 1.00 20.97 491 LYS A O 1
ATOM 1385 N N . GLU A 1 179 ? 16.475 -20.521 -27.020 1.00 22.34 492 GLU A N 1
ATOM 1386 C CA . GLU A 1 179 ? 17.208 -20.763 -25.749 1.00 23.17 492 GLU A CA 1
ATOM 1387 C C . GLU A 1 179 ? 18.375 -19.779 -25.525 1.00 21.25 492 GLU A C 1
ATOM 1388 O O . GLU A 1 179 ? 19.146 -19.537 -26.427 1.00 22.53 492 GLU A O 1
ATOM 1394 N N . LEU A 1 180 ? 18.510 -19.242 -24.310 1.00 18.33 493 LEU A N 1
ATOM 1395 C CA . LEU A 1 180 ? 19.564 -18.297 -23.980 1.00 18.10 493 LEU A CA 1
ATOM 1396 C C . LEU A 1 180 ? 20.509 -19.001 -22.999 1.00 17.68 493 LEU A C 1
ATOM 1397 O O . LEU A 1 180 ? 20.262 -20.137 -22.668 1.00 17.13 493 LEU A O 1
ATOM 1402 N N . ALA A 1 181 ? 21.583 -18.352 -22.566 1.00 18.98 494 ALA A N 1
ATOM 1403 C CA . ALA A 1 181 ? 22.508 -18.928 -21.613 1.00 19.69 494 ALA A CA 1
ATOM 1404 C C . ALA A 1 181 ? 21.809 -19.282 -20.286 1.00 18.77 494 ALA A C 1
ATOM 1405 O O . ALA A 1 181 ? 20.989 -18.486 -19.776 1.00 17.62 494 ALA A O 1
ATOM 1407 N N . PRO A 1 182 ? 22.125 -20.459 -19.710 1.00 19.59 495 PRO A N 1
ATOM 1408 C CA . PRO A 1 182 ? 21.479 -20.809 -18.454 1.00 19.68 495 PRO A CA 1
ATOM 1409 C C . PRO A 1 182 ? 22.123 -20.139 -17.252 1.00 18.71 495 PRO A C 1
ATOM 1410 O O . PRO A 1 182 ? 23.323 -19.822 -17.244 1.00 18.94 495 PRO A O 1
ATOM 1414 N N . MET A 1 183 ? 21.348 -19.987 -16.195 1.00 17.45 496 MET A N 1
ATOM 1415 C CA . MET A 1 183 ? 21.859 -19.537 -14.921 1.00 17.24 496 MET A CA 1
ATOM 1416 C C . MET A 1 183 ? 22.847 -20.552 -14.330 1.00 18.08 496 MET A C 1
ATOM 1417 O O . MET A 1 183 ? 22.818 -21.746 -14.677 1.00 18.58 496 MET A O 1
ATOM 1422 N N . GLN A 1 184 ? 23.673 -20.081 -13.410 1.00 18.76 497 GLN A N 1
ATOM 1423 C CA . GLN A 1 184 ? 24.600 -20.976 -12.630 1.00 20.21 497 GLN A CA 1
ATOM 1424 C C . GLN A 1 184 ? 23.831 -21.876 -11.697 1.00 19.49 497 GLN A C 1
ATOM 1425 O O . GLN A 1 184 ? 24.198 -23.059 -11.510 1.00 19.29 497 GLN A O 1
ATOM 1431 N N . THR A 1 185 ? 22.812 -21.307 -11.057 1.00 17.44 498 THR A N 1
ATOM 1432 C CA . THR A 1 185 ? 22.027 -21.974 -10.029 1.00 17.81 498 THR A CA 1
ATOM 1433 C C . THR A 1 185 ? 20.561 -22.137 -10.436 1.00 17.35 498 THR A C 1
ATOM 1434 O O . THR A 1 185 ? 19.861 -21.128 -10.694 1.00 16.70 498 THR A O 1
ATOM 1438 N N . ALA A 1 186 ? 20.115 -23.393 -10.521 1.00 16.55 499 ALA A N 1
ATOM 1439 C CA . ALA A 1 186 ? 18.694 -23.642 -10.825 1.00 15.81 499 ALA A CA 1
ATOM 1440 C C . ALA A 1 186 ? 17.834 -23.063 -9.708 1.00 14.75 499 ALA A C 1
ATOM 1441 O O . ALA A 1 186 ? 18.180 -23.161 -8.524 1.00 14.93 499 ALA A O 1
ATOM 1443 N N . ARG A 1 187 ? 16.681 -22.492 -10.072 1.00 14.27 500 ARG A N 1
ATOM 1444 C CA . ARG A 1 187 ? 15.831 -21.847 -9.072 1.00 13.28 500 ARG A CA 1
ATOM 1445 C C . ARG A 1 187 ? 14.409 -21.689 -9.581 1.00 13.36 500 ARG A C 1
ATOM 1446 O O . ARG A 1 187 ? 14.179 -21.543 -10.776 1.00 12.30 500 ARG A O 1
ATOM 1454 N N . SER A 1 188 ? 13.474 -21.756 -8.649 1.00 12.69 501 SER A N 1
ATOM 1455 C CA . SER A 1 188 ? 12.071 -21.512 -8.895 1.00 13.05 501 SER A CA 1
ATOM 1456 C C . SER A 1 188 ? 11.529 -20.521 -7.849 1.00 12.12 501 SER A C 1
ATOM 1457 O O . SER A 1 188 ? 12.153 -20.309 -6.789 1.00 12.10 501 SER A O 1
ATOM 1460 N N . LEU A 1 189 ? 10.350 -19.923 -8.061 1.00 12.04 502 LEU A N 1
ATOM 1461 C CA . LEU A 1 189 ? 9.777 -19.021 -7.094 1.00 12.78 502 LEU A CA 1
ATOM 1462 C C . LEU A 1 189 ? 10.801 -17.991 -6.555 1.00 12.81 502 LEU A C 1
ATOM 1463 O O . LEU A 1 189 ? 11.080 -17.900 -5.345 1.00 12.72 502 LEU A O 1
ATOM 1468 N N . PHE A 1 190 ? 11.329 -17.189 -7.475 1.00 12.28 503 PHE A N 1
ATOM 1469 C CA . PHE A 1 190 ? 12.447 -16.300 -7.195 1.00 12.84 503 PHE A CA 1
ATOM 1470 C C . PHE A 1 190 ? 12.132 -14.890 -7.676 1.00 13.31 503 PHE A C 1
ATOM 1471 O O . PHE A 1 190 ? 11.103 -14.653 -8.299 1.00 13.13 503 PHE A O 1
ATOM 1479 N N . GLY A 1 191 ? 13.004 -13.958 -7.362 1.00 13.08 504 GLY A N 1
ATOM 1480 C CA . GLY A 1 191 ? 12.789 -12.591 -7.751 1.00 13.14 504 GLY A CA 1
ATOM 1481 C C . GLY A 1 191 ? 13.591 -12.244 -8.966 1.00 12.92 504 GLY A C 1
ATOM 1482 O O . GLY A 1 191 ? 14.690 -12.699 -9.098 1.00 12.61 504 GLY A O 1
ATOM 1483 N N . ALA A 1 192 ? 13.046 -11.470 -9.896 1.00 13.10 505 ALA A N 1
ATOM 1484 C CA . ALA A 1 192 ? 13.794 -11.126 -11.111 1.00 12.78 505 ALA A CA 1
ATOM 1485 C C . ALA A 1 192 ? 13.277 -9.782 -11.665 1.00 13.26 505 ALA A C 1
ATOM 1486 O O . ALA A 1 192 ? 12.088 -9.461 -11.566 1.00 13.05 505 ALA A O 1
ATOM 1488 N N . THR A 1 193 ? 14.182 -9.001 -12.229 1.00 14.12 506 THR A N 1
ATOM 1489 C CA . THR A 1 193 ? 13.764 -7.795 -12.893 1.00 14.63 506 THR A CA 1
ATOM 1490 C C . THR A 1 193 ? 14.781 -7.383 -13.903 1.00 15.51 506 THR A C 1
ATOM 1491 O O . THR A 1 193 ? 15.932 -7.810 -13.832 1.00 15.52 506 THR A O 1
ATOM 1495 N N . VAL A 1 194 ? 14.378 -6.507 -14.824 1.00 15.45 507 VAL A N 1
ATOM 1496 C CA . VAL A 1 194 ? 15.322 -5.805 -15.653 1.00 17.54 507 VAL A CA 1
ATOM 1497 C C . VAL A 1 194 ? 15.770 -4.591 -14.845 1.00 17.90 507 VAL A C 1
ATOM 1498 O O . VAL A 1 194 ? 14.965 -3.915 -14.179 1.00 17.42 507 VAL A O 1
ATOM 1502 N N . HIS A 1 195 ? 17.050 -4.323 -14.862 1.00 17.63 508 HIS A N 1
ATOM 1503 C CA . HIS A 1 195 ? 17.597 -3.197 -14.054 1.00 18.68 508 HIS A CA 1
ATOM 1504 C C . HIS A 1 195 ? 18.804 -2.678 -14.780 1.00 20.86 508 HIS A C 1
ATOM 1505 O O . HIS A 1 195 ? 19.756 -3.419 -15.010 1.00 19.62 508 HIS A O 1
ATOM 1512 N N . ASP A 1 196 ? 18.741 -1.406 -15.151 1.00 23.29 509 ASP A N 1
ATOM 1513 C CA . ASP A 1 196 ? 19.812 -0.744 -15.912 1.00 25.65 509 ASP A CA 1
ATOM 1514 C C . ASP A 1 196 ? 20.234 -1.623 -17.072 1.00 23.96 509 ASP A C 1
ATOM 1515 O O . ASP A 1 196 ? 21.425 -1.923 -17.246 1.00 24.90 509 ASP A O 1
ATOM 1520 N N . GLY A 1 197 ? 19.236 -2.089 -17.813 1.00 22.53 510 GLY A N 1
ATOM 1521 C CA . GLY A 1 197 ? 19.443 -2.848 -19.045 1.00 21.79 510 GLY A CA 1
ATOM 1522 C C . GLY A 1 197 ? 19.955 -4.281 -18.950 1.00 20.92 510 GLY A C 1
ATOM 1523 O O . GLY A 1 197 ? 20.233 -4.906 -19.988 1.00 22.70 510 GLY A O 1
ATOM 1524 N N . ARG A 1 198 ? 20.107 -4.781 -17.728 1.00 20.22 511 ARG A N 1
ATOM 1525 C CA A ARG A 1 198 ? 20.520 -6.165 -17.438 0.50 19.43 511 ARG A CA 1
ATOM 1526 C CA B ARG A 1 198 ? 20.481 -6.180 -17.487 0.50 18.94 511 ARG A CA 1
ATOM 1527 C C . ARG A 1 198 ? 19.366 -6.892 -16.729 1.00 18.24 511 ARG A C 1
ATOM 1528 O O . ARG A 1 198 ? 18.464 -6.251 -16.177 1.00 18.39 511 ARG A O 1
ATOM 1543 N N . ILE A 1 199 ? 19.411 -8.211 -16.713 1.00 16.61 512 ILE A N 1
ATOM 1544 C CA . ILE A 1 199 ? 18.414 -9.004 -15.951 1.00 15.50 512 ILE A CA 1
ATOM 1545 C C . ILE A 1 199 ? 19.112 -9.465 -14.673 1.00 14.94 512 ILE A C 1
ATOM 1546 O O . ILE A 1 199 ? 20.184 -10.034 -14.751 1.00 14.48 512 ILE A O 1
ATOM 1551 N N . ILE A 1 200 ? 18.469 -9.281 -13.525 1.00 14.55 513 ILE A N 1
ATOM 1552 C CA . ILE A 1 200 ? 19.019 -9.659 -12.254 1.00 14.40 513 ILE A CA 1
ATOM 1553 C C . ILE A 1 200 ? 17.985 -10.615 -11.654 1.00 13.69 513 ILE A C 1
ATOM 1554 O O . ILE A 1 200 ? 16.768 -10.389 -11.750 1.00 12.94 513 ILE A O 1
ATOM 1559 N N . VAL A 1 201 ? 18.503 -11.710 -11.113 1.00 13.70 514 VAL A N 1
ATOM 1560 C CA . VAL A 1 201 ? 17.718 -12.711 -10.377 1.00 12.88 514 VAL A CA 1
ATOM 1561 C C . VAL A 1 201 ? 18.276 -12.889 -8.962 1.00 12.77 514 VAL A C 1
ATOM 1562 O O . VAL A 1 201 ? 19.459 -12.727 -8.765 1.00 13.07 514 VAL A O 1
ATOM 1566 N N . ALA A 1 202 ? 17.393 -13.183 -7.993 1.00 12.65 515 ALA A N 1
ATOM 1567 C CA . ALA A 1 202 ? 17.805 -13.444 -6.617 1.00 12.67 515 ALA A CA 1
ATOM 1568 C C . ALA A 1 202 ? 16.883 -14.426 -5.900 1.00 12.25 515 ALA A C 1
ATOM 1569 O O . ALA A 1 202 ? 15.633 -14.451 -6.056 1.00 11.76 515 ALA A O 1
ATOM 1571 N N . ALA A 1 203 ? 17.547 -15.242 -5.073 1.00 11.98 516 ALA A N 1
ATOM 1572 C CA . ALA A 1 203 ? 16.880 -16.122 -4.150 1.00 12.19 516 ALA A CA 1
ATOM 1573 C C . ALA A 1 203 ? 16.151 -17.205 -4.910 1.00 12.31 516 ALA A C 1
ATOM 1574 O O . ALA A 1 203 ? 16.461 -17.459 -6.092 1.00 12.00 516 ALA A O 1
ATOM 1576 N N . GLY A 1 204 ? 15.198 -17.836 -4.236 1.00 12.81 517 GLY A N 1
ATOM 1577 C CA . GLY A 1 204 ? 14.436 -18.935 -4.806 1.00 12.79 517 GLY A CA 1
ATOM 1578 C C . GLY A 1 204 ? 14.456 -20.261 -4.091 1.00 13.48 517 GLY A C 1
ATOM 1579 O O . GLY A 1 204 ? 15.261 -20.540 -3.216 1.00 13.05 517 GLY A O 1
ATOM 1580 N N . VAL A 1 205 ? 13.459 -21.076 -4.418 1.00 13.64 518 VAL A N 1
ATOM 1581 C CA A VAL A 1 205 ? 13.535 -22.476 -4.014 0.50 14.11 518 VAL A CA 1
ATOM 1582 C CA B VAL A 1 205 ? 13.466 -22.499 -4.073 0.50 14.35 518 VAL A CA 1
ATOM 1583 C C . VAL A 1 205 ? 14.475 -23.243 -4.944 1.00 14.57 518 VAL A C 1
ATOM 1584 O O . VAL A 1 205 ? 14.640 -22.916 -6.128 1.00 14.91 518 VAL A O 1
ATOM 1591 N N . THR A 1 206 ? 15.120 -24.269 -4.383 1.00 15.08 519 THR A N 1
ATOM 1592 C CA . THR A 1 206 ? 15.901 -25.207 -5.118 1.00 16.60 519 THR A CA 1
ATOM 1593 C C . THR A 1 206 ? 15.324 -26.603 -4.891 1.00 17.30 519 THR A C 1
ATOM 1594 O O . THR A 1 206 ? 14.345 -26.772 -4.177 1.00 17.69 519 THR A O 1
ATOM 1598 N N . ASP A 1 207 ? 15.939 -27.617 -5.481 1.00 18.77 520 ASP A N 1
ATOM 1599 C CA . ASP A 1 207 ? 15.406 -28.978 -5.326 1.00 20.16 520 ASP A CA 1
ATOM 1600 C C . ASP A 1 207 ? 15.344 -29.484 -3.897 1.00 21.59 520 ASP A C 1
ATOM 1601 O O . ASP A 1 207 ? 14.441 -30.261 -3.553 1.00 21.12 520 ASP A O 1
ATOM 1606 N N . THR A 1 208 ? 16.288 -29.058 -3.054 1.00 20.37 521 THR A N 1
ATOM 1607 C CA . THR A 1 208 ? 16.268 -29.527 -1.670 1.00 22.30 521 THR A CA 1
ATOM 1608 C C . THR A 1 208 ? 16.286 -28.434 -0.602 1.00 21.75 521 THR A C 1
ATOM 1609 O O . THR A 1 208 ? 16.458 -28.740 0.574 1.00 21.95 521 THR A O 1
ATOM 1613 N N . GLY A 1 209 ? 15.995 -27.185 -0.994 1.00 18.60 522 GLY A N 1
ATOM 1614 C CA . GLY A 1 209 ? 15.853 -26.109 -0.044 1.00 18.45 522 GLY A CA 1
ATOM 1615 C C . GLY A 1 209 ? 15.561 -24.756 -0.671 1.00 17.58 522 GLY A C 1
ATOM 1616 O O . GLY A 1 209 ? 14.641 -24.612 -1.519 1.00 16.43 522 GLY A O 1
ATOM 1617 N N . LEU A 1 210 ? 16.371 -23.791 -0.262 1.00 16.81 523 LEU A N 1
ATOM 1618 C CA . LEU A 1 210 ? 16.285 -22.415 -0.689 1.00 16.78 523 LEU A CA 1
ATOM 1619 C C . LEU A 1 210 ? 17.685 -21.938 -1.056 1.00 15.84 523 LEU A C 1
ATOM 1620 O O . LEU A 1 210 ? 18.715 -22.512 -0.615 1.00 16.11 523 LEU A O 1
ATOM 1625 N N . THR A 1 211 ? 17.736 -20.843 -1.812 1.00 14.40 524 THR A N 1
ATOM 1626 C CA . THR A 1 211 ? 18.984 -20.119 -2.044 1.00 13.85 524 THR A CA 1
ATOM 1627 C C . THR A 1 211 ? 18.855 -18.616 -1.732 1.00 13.59 524 THR A C 1
ATOM 1628 O O . THR A 1 211 ? 17.763 -18.037 -1.757 1.00 13.60 524 THR A O 1
ATOM 1632 N N . SER A 1 212 ? 19.978 -18.044 -1.320 1.00 13.69 525 SER A N 1
ATOM 1633 C CA . SER A 1 212 ? 20.155 -16.568 -1.193 1.00 13.40 525 SER A CA 1
ATOM 1634 C C . SER A 1 212 ? 20.925 -15.983 -2.399 1.00 13.22 525 SER A C 1
ATOM 1635 O O . SER A 1 212 ? 21.111 -14.761 -2.477 1.00 13.44 525 SER A O 1
ATOM 1638 N N . SER A 1 213 ? 21.397 -16.856 -3.279 1.00 13.65 526 SER A N 1
ATOM 1639 C CA . SER A 1 213 ? 22.255 -16.464 -4.395 1.00 14.09 526 SER A CA 1
ATOM 1640 C C . SER A 1 213 ? 21.536 -15.542 -5.380 1.00 14.56 526 SER A C 1
ATOM 1641 O O . SER A 1 213 ? 20.308 -15.616 -5.513 1.00 12.72 526 SER A O 1
ATOM 1644 N N . ALA A 1 214 ? 22.330 -14.693 -6.011 1.00 14.28 527 ALA A N 1
ATOM 1645 C CA . ALA A 1 214 ? 21.849 -13.788 -7.052 1.00 14.54 527 ALA A CA 1
ATOM 1646 C C . ALA A 1 214 ? 22.773 -13.857 -8.245 1.00 14.79 527 ALA A C 1
ATOM 1647 O O . ALA A 1 214 ? 23.981 -14.233 -8.119 1.00 14.99 527 ALA A O 1
ATOM 1649 N N . GLU A 1 215 ? 22.246 -13.525 -9.410 1.00 14.47 528 GLU A N 1
ATOM 1650 C CA . GLU A 1 215 ? 23.084 -13.494 -10.631 1.00 14.77 528 GLU A CA 1
ATOM 1651 C C . GLU A 1 215 ? 22.564 -12.376 -11.534 1.00 15.12 528 GLU A C 1
ATOM 1652 O O . GLU A 1 215 ? 21.363 -11.943 -11.445 1.00 14.37 528 GLU A O 1
ATOM 1658 N N . VAL A 1 216 ? 23.438 -11.916 -12.421 1.00 14.99 529 VAL A N 1
ATOM 1659 C CA . VAL A 1 216 ? 23.119 -10.875 -13.376 1.00 15.23 529 VAL A CA 1
ATOM 1660 C C . VAL A 1 216 ? 23.485 -11.263 -14.819 1.00 15.98 529 VAL A C 1
ATOM 1661 O O . VAL A 1 216 ? 24.553 -11.813 -15.098 1.00 16.53 529 VAL A O 1
ATOM 1665 N N . TYR A 1 217 ? 22.564 -10.979 -15.737 1.00 16.26 530 TYR A N 1
ATOM 1666 C CA . TYR A 1 217 ? 22.665 -11.405 -17.115 1.00 17.02 530 TYR A CA 1
ATOM 1667 C C . TYR A 1 217 ? 22.775 -10.171 -17.987 1.00 17.85 530 TYR A C 1
ATOM 1668 O O . TYR A 1 217 ? 21.950 -9.259 -17.887 1.00 19.18 530 TYR A O 1
ATOM 1677 N N . SER A 1 218 ? 23.768 -10.164 -18.872 1.00 18.63 531 SER A N 1
ATOM 1678 C CA . SER A 1 218 ? 23.881 -9.152 -19.928 1.00 19.46 531 SER A CA 1
ATOM 1679 C C . SER A 1 218 ? 23.075 -9.607 -21.137 1.00 19.01 531 SER A C 1
ATOM 1680 O O . SER A 1 218 ? 23.370 -10.647 -21.729 1.00 18.36 531 SER A O 1
ATOM 1683 N N . ILE A 1 219 ? 22.028 -8.852 -21.472 1.00 19.79 532 ILE A N 1
ATOM 1684 C CA . ILE A 1 219 ? 21.247 -9.132 -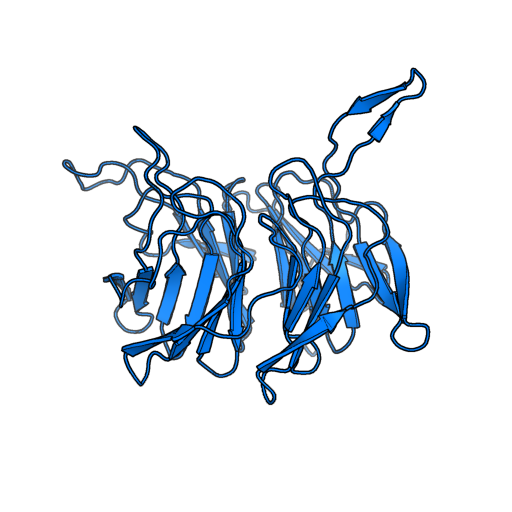22.684 1.00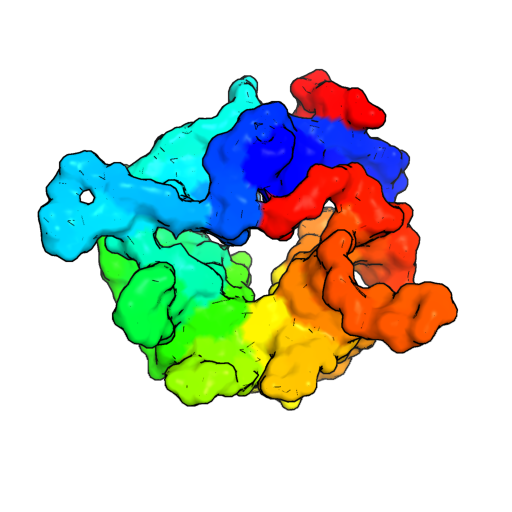 21.89 532 ILE A CA 1
ATOM 1685 C C . ILE A 1 219 ? 22.147 -9.023 -23.957 1.00 23.59 532 ILE A C 1
ATOM 1686 O O . ILE A 1 219 ? 22.118 -9.876 -24.840 1.00 24.45 532 ILE A O 1
ATOM 1691 N N . THR A 1 220 ? 22.985 -8.000 -24.013 1.00 25.51 533 THR A N 1
ATOM 1692 C CA . THR A 1 220 ? 23.864 -7.817 -25.187 1.00 27.78 533 THR A CA 1
ATOM 1693 C C . THR A 1 220 ? 24.796 -8.990 -25.424 1.00 27.82 533 THR A C 1
ATOM 1694 O O . THR A 1 220 ? 24.828 -9.516 -26.519 1.00 31.76 533 THR A O 1
ATOM 1698 N N . ASP A 1 221 ? 25.498 -9.432 -24.385 1.00 27.98 534 ASP A N 1
ATOM 1699 C CA . ASP A 1 221 ? 26.514 -10.520 -24.477 1.00 28.19 534 ASP A CA 1
ATOM 1700 C C . ASP A 1 221 ? 26.036 -11.978 -24.245 1.00 27.06 534 ASP A C 1
ATOM 1701 O O . ASP A 1 221 ? 26.797 -12.919 -24.449 1.00 24.34 534 ASP A O 1
ATOM 1706 N N . ASN A 1 222 ? 24.780 -12.169 -23.820 1.00 23.17 535 ASN A N 1
ATOM 1707 C CA . ASN A 1 222 ? 24.245 -13.497 -23.489 1.00 23.48 535 ASN A CA 1
ATOM 1708 C C . ASN A 1 222 ? 25.149 -14.241 -22.521 1.00 23.17 535 ASN A C 1
ATOM 1709 O O . ASN A 1 222 ? 25.553 -15.381 -22.760 1.00 22.21 535 ASN A O 1
ATOM 1714 N N . LYS A 1 223 ? 25.448 -13.583 -21.407 1.00 23.54 536 LYS A N 1
ATOM 1715 C CA . LYS A 1 223 ? 26.339 -14.129 -20.398 1.00 25.42 536 LYS A CA 1
ATOM 1716 C C . LYS A 1 223 ? 25.811 -13.820 -18.988 1.00 22.84 536 LYS A C 1
ATOM 1717 O O . LYS A 1 223 ? 25.384 -12.688 -18.734 1.00 21.82 536 LYS A O 1
ATOM 1723 N N . TRP A 1 224 ? 25.890 -14.797 -18.076 1.00 21.51 537 TRP A N 1
ATOM 1724 C CA . TRP A 1 224 ? 25.590 -14.583 -16.617 1.00 20.02 537 TRP A CA 1
ATOM 1725 C C . TRP A 1 224 ? 26.832 -14.346 -15.787 1.00 21.23 537 TRP A C 1
ATOM 1726 O O . TRP A 1 224 ? 27.879 -14.930 -16.074 1.00 22.43 537 TRP A O 1
ATOM 1737 N N . ALA A 1 225 ? 26.711 -13.551 -14.732 1.00 21.01 538 ALA A N 1
ATOM 1738 C CA . ALA A 1 225 ? 27.772 -13.421 -13.741 1.00 21.57 538 ALA A CA 1
ATOM 1739 C C . ALA A 1 225 ? 27.157 -13.346 -12.341 1.00 21.38 538 ALA A C 1
ATOM 1740 O O . ALA A 1 225 ? 25.978 -13.041 -12.189 1.00 20.36 538 ALA A O 1
ATOM 1742 N N . PRO A 1 226 ? 27.958 -13.639 -11.312 1.00 21.92 539 PRO A N 1
ATOM 1743 C CA . PRO A 1 226 ? 27.440 -13.544 -9.946 1.00 21.68 539 PRO A CA 1
ATOM 1744 C C . PRO A 1 226 ? 27.087 -12.123 -9.557 1.00 20.79 539 PRO A C 1
ATOM 1745 O O . PRO A 1 226 ? 27.628 -11.165 -10.114 1.00 19.97 539 PRO A O 1
ATOM 1749 N N . PHE A 1 227 ? 26.169 -11.994 -8.613 1.00 19.75 540 PHE A N 1
ATOM 1750 C CA . PHE A 1 227 ? 25.691 -10.705 -8.123 1.00 19.74 540 PHE A CA 1
ATOM 1751 C C . PHE A 1 227 ? 25.588 -10.870 -6.613 1.00 19.68 540 PHE A C 1
ATOM 1752 O O . PHE A 1 227 ? 25.506 -11.992 -6.138 1.00 19.59 540 PHE A O 1
ATOM 1760 N N . GLU A 1 228 ? 25.647 -9.751 -5.875 1.00 19.57 541 GLU A N 1
ATOM 1761 C CA . GLU A 1 228 ? 25.637 -9.773 -4.404 1.00 19.62 541 GLU A CA 1
ATOM 1762 C C . GLU A 1 228 ? 24.468 -10.629 -3.902 1.00 18.10 541 GLU A C 1
ATOM 1763 O O . GLU A 1 228 ? 23.299 -10.312 -4.163 1.00 17.58 541 GLU A O 1
ATOM 1769 N N . ALA A 1 229 ? 24.788 -11.703 -3.169 1.00 16.55 542 ALA A N 1
ATOM 1770 C CA . ALA A 1 229 ? 23.724 -12.520 -2.547 1.00 15.69 542 ALA A CA 1
ATOM 1771 C C . ALA A 1 229 ? 22.819 -11.698 -1.640 1.00 15.68 542 ALA A C 1
ATOM 1772 O O . ALA A 1 229 ? 23.232 -10.745 -0.938 1.00 15.36 542 ALA A O 1
ATOM 1774 N N . PHE A 1 230 ? 21.542 -12.031 -1.636 1.00 14.91 543 PHE A N 1
ATOM 1775 C CA . PHE A 1 230 ? 20.606 -11.393 -0.747 1.00 15.64 543 PHE A CA 1
ATOM 1776 C C . PHE A 1 230 ? 20.969 -11.922 0.670 1.00 16.38 543 PHE A C 1
ATOM 1777 O O . PHE A 1 230 ? 21.514 -13.049 0.778 1.00 17.02 543 PHE A O 1
ATOM 1785 N N . PRO A 1 231 ? 20.666 -11.171 1.733 1.00 16.40 544 PRO A N 1
ATOM 1786 C CA . PRO A 1 231 ? 21.162 -11.592 3.075 1.00 17.16 544 PRO A CA 1
ATOM 1787 C C . PRO A 1 231 ? 20.502 -12.831 3.689 1.00 16.71 544 PRO A C 1
ATOM 1788 O O . PRO A 1 231 ? 20.979 -13.322 4.739 1.00 16.71 544 PRO A O 1
ATOM 1792 N N . GLN A 1 232 ? 19.442 -13.345 3.059 1.00 16.33 545 GLN A N 1
ATOM 1793 C CA . GLN A 1 232 ? 18.709 -14.439 3.601 1.00 16.37 545 GLN A CA 1
ATOM 1794 C C . GLN A 1 232 ? 18.177 -15.326 2.483 1.00 16.47 545 GLN A C 1
ATOM 1795 O O . GLN A 1 232 ? 17.787 -14.834 1.427 1.00 14.80 545 GLN A O 1
ATOM 1801 N N . GLU A 1 233 ? 18.171 -16.640 2.727 1.00 15.57 546 GLU A N 1
ATOM 1802 C CA . GLU A 1 233 ? 17.540 -17.555 1.775 1.00 15.98 546 GLU A CA 1
ATOM 1803 C C . GLU A 1 233 ? 16.049 -17.282 1.808 1.00 15.31 546 GLU A C 1
ATOM 1804 O O . GLU A 1 233 ? 15.460 -17.225 2.917 1.00 14.14 546 GLU A O 1
ATOM 1810 N N . ARG A 1 234 ? 15.396 -17.138 0.638 1.00 14.25 547 ARG A N 1
ATOM 1811 C CA . ARG A 1 234 ? 13.977 -16.938 0.625 1.00 13.98 547 ARG A CA 1
ATOM 1812 C C . ARG A 1 234 ? 13.281 -17.546 -0.581 1.00 13.26 547 ARG A C 1
ATOM 1813 O O . ARG A 1 234 ? 13.887 -17.740 -1.619 1.00 12.88 547 ARG A O 1
ATOM 1821 N N . SER A 1 235 ? 12.022 -17.864 -0.420 1.00 13.45 548 SER A N 1
ATOM 1822 C CA . SER A 1 235 ? 11.187 -18.151 -1.589 1.00 14.28 548 SER A CA 1
ATOM 1823 C C . SER A 1 235 ? 10.246 -16.994 -1.835 1.00 14.06 548 SER A C 1
ATOM 1824 O O . SER A 1 235 ? 9.917 -16.243 -0.924 1.00 12.73 548 SER A O 1
ATOM 1827 N N . SER A 1 236 ? 9.825 -16.859 -3.088 1.00 14.16 549 SER A N 1
ATOM 1828 C CA . SER A 1 236 ? 8.911 -15.818 -3.515 1.00 14.73 549 SER A CA 1
ATOM 1829 C C . SER A 1 236 ? 9.316 -14.384 -3.195 1.00 13.84 549 SER A C 1
ATOM 1830 O O . SER A 1 236 ? 8.466 -13.498 -3.003 1.00 13.90 549 SER A O 1
ATOM 1833 N N . LEU A 1 237 ? 10.600 -14.141 -3.136 1.00 14.01 550 LEU A N 1
ATOM 1834 C CA . LEU A 1 237 ? 11.139 -12.770 -3.134 1.00 13.68 550 LEU A CA 1
ATOM 1835 C C . LEU A 1 237 ? 10.752 -12.058 -4.450 1.00 13.26 550 LEU A C 1
ATOM 1836 O O . LEU A 1 237 ? 10.623 -12.703 -5.514 1.00 13.14 550 LEU A O 1
ATOM 1841 N N . SER A 1 238 ? 10.561 -10.735 -4.373 1.00 13.36 551 SER A N 1
ATOM 1842 C CA A SER A 1 238 ? 10.309 -9.894 -5.543 0.50 12.71 551 SER A CA 1
ATOM 1843 C CA B SER A 1 238 ? 10.297 -9.887 -5.536 0.50 13.16 551 SER A CA 1
ATOM 1844 C C . SER A 1 238 ? 11.418 -8.884 -5.698 1.00 13.21 551 SER A C 1
ATOM 1845 O O . SER A 1 238 ? 11.926 -8.328 -4.696 1.00 13.75 551 SER A O 1
ATOM 1850 N N . LEU A 1 239 ? 11.841 -8.652 -6.928 1.00 13.42 552 LEU A N 1
ATOM 1851 C CA . LEU A 1 239 ? 12.722 -7.527 -7.212 1.00 12.94 552 LEU A CA 1
ATOM 1852 C C . LEU A 1 239 ? 11.961 -6.488 -8.013 1.00 13.37 552 LEU A C 1
ATOM 1853 O O . LEU A 1 239 ? 11.167 -6.815 -8.933 1.00 12.91 552 LEU A O 1
ATOM 1858 N N . VAL A 1 240 ? 12.221 -5.227 -7.684 1.00 14.09 553 VAL A N 1
ATOM 1859 C CA . VAL A 1 240 ? 11.595 -4.105 -8.341 1.00 14.12 553 VAL A CA 1
ATOM 1860 C C . VAL A 1 240 ? 12.698 -3.058 -8.577 1.00 14.99 553 VAL A C 1
ATOM 1861 O O . VAL A 1 240 ? 13.421 -2.743 -7.650 1.00 15.49 553 VAL A O 1
ATOM 1865 N N . SER A 1 241 ? 12.803 -2.581 -9.823 1.00 15.99 554 SER A N 1
ATOM 1866 C CA . SER A 1 241 ? 13.697 -1.476 -10.216 1.00 16.41 554 SER A CA 1
ATOM 1867 C C . SER A 1 241 ? 12.866 -0.207 -10.271 1.00 17.13 554 SER A C 1
ATOM 1868 O O . SER A 1 241 ? 11.869 -0.178 -11.019 1.00 15.61 554 SER A O 1
ATOM 1871 N N . LEU A 1 242 ? 13.202 0.789 -9.440 1.00 17.43 555 LEU A N 1
ATOM 1872 C CA . LEU A 1 242 ? 12.388 2.005 -9.327 1.00 19.40 555 LEU A CA 1
ATOM 1873 C C . LEU A 1 242 ? 13.276 3.227 -9.495 1.00 20.63 555 LEU A C 1
ATOM 1874 O O . LEU A 1 242 ? 14.038 3.532 -8.598 1.00 21.74 555 LEU A O 1
ATOM 1879 N N . VAL A 1 243 ? 13.121 3.900 -10.633 1.00 23.83 556 VAL A N 1
ATOM 1880 C CA . VAL A 1 243 ? 13.903 5.108 -11.016 1.00 27.35 556 VAL A CA 1
ATOM 1881 C C . VAL A 1 243 ? 15.383 4.950 -10.692 1.00 27.52 556 VAL A C 1
ATOM 1882 O O . VAL A 1 243 ? 15.983 5.798 -10.045 1.00 28.45 556 VAL A O 1
ATOM 1886 N N . GLY A 1 244 ? 15.938 3.824 -11.145 1.00 29.02 557 GLY A N 1
ATOM 1887 C CA . GLY A 1 244 ? 17.361 3.542 -10.994 1.00 28.03 557 GLY A CA 1
ATOM 1888 C C . GLY A 1 244 ? 17.836 2.794 -9.763 1.00 26.99 557 GLY A C 1
ATOM 1889 O O . GLY A 1 244 ? 19.025 2.489 -9.673 1.00 27.38 557 GLY A O 1
ATOM 1890 N N . THR A 1 245 ? 16.957 2.510 -8.808 1.00 23.13 558 THR A N 1
ATOM 1891 C CA . THR A 1 245 ? 17.338 1.781 -7.595 1.00 21.25 558 THR A CA 1
ATOM 1892 C C . THR A 1 245 ? 16.670 0.411 -7.558 1.00 18.35 558 THR A C 1
ATOM 1893 O O . THR A 1 245 ? 15.472 0.307 -7.815 1.00 15.84 558 THR A O 1
ATOM 1897 N N . LEU A 1 246 ? 17.455 -0.593 -7.192 1.00 17.09 559 LEU A N 1
ATOM 1898 C CA . LEU A 1 246 ? 16.951 -1.984 -7.140 1.00 15.99 559 LEU A CA 1
ATOM 1899 C C . LEU A 1 246 ? 16.517 -2.275 -5.738 1.00 15.46 559 LEU A C 1
ATOM 1900 O O . LEU A 1 246 ? 17.281 -2.042 -4.761 1.00 15.04 559 LEU A O 1
ATOM 1905 N N . TYR A 1 247 ? 15.298 -2.778 -5.611 1.00 14.92 560 TYR A N 1
ATOM 1906 C CA . TYR A 1 247 ? 14.750 -3.173 -4.350 1.00 15.01 560 TYR A CA 1
ATOM 1907 C C . TYR A 1 247 ? 14.411 -4.666 -4.363 1.00 15.26 560 TYR A C 1
ATOM 1908 O O . TYR A 1 247 ? 14.042 -5.222 -5.402 1.00 13.38 560 TYR A O 1
ATOM 1917 N N . ALA A 1 248 ? 14.519 -5.271 -3.185 1.00 15.17 561 ALA A N 1
ATOM 1918 C CA . ALA A 1 248 ? 14.167 -6.684 -2.964 1.00 14.44 561 ALA A CA 1
ATOM 1919 C C . ALA A 1 248 ? 13.102 -6.685 -1.869 1.00 14.47 561 ALA A C 1
ATOM 1920 O O . ALA A 1 248 ? 13.267 -6.027 -0.850 1.00 15.22 561 ALA A O 1
ATOM 1922 N N . ILE A 1 249 ? 12.027 -7.442 -2.054 1.00 14.11 562 ILE A N 1
ATOM 1923 C CA . ILE A 1 249 ? 10.851 -7.275 -1.229 1.00 13.90 562 ILE A CA 1
ATOM 1924 C C . ILE A 1 249 ? 10.184 -8.612 -0.904 1.00 14.55 562 ILE A C 1
ATOM 1925 O O . ILE A 1 249 ? 9.915 -9.378 -1.799 1.00 14.43 562 ILE A O 1
ATOM 1930 N N . GLY A 1 250 ? 9.985 -8.892 0.382 1.00 15.09 563 GLY A N 1
ATOM 1931 C CA . GLY A 1 250 ? 9.099 -9.947 0.805 1.00 15.40 563 GLY A CA 1
ATOM 1932 C C . GLY A 1 250 ? 9.586 -11.366 0.578 1.00 15.60 563 GLY A C 1
ATOM 1933 O O . GLY A 1 250 ? 10.784 -11.628 0.383 1.00 15.23 563 GLY A O 1
ATOM 1934 N N . GLY A 1 251 ? 8.604 -12.250 0.598 1.00 15.21 564 GLY A N 1
ATOM 1935 C CA . GLY A 1 251 ? 8.837 -13.676 0.383 1.00 16.05 564 GLY A CA 1
ATOM 1936 C C . GLY A 1 251 ? 8.795 -14.422 1.683 1.00 16.13 564 GLY A C 1
ATOM 1937 O O . GLY A 1 251 ? 8.435 -13.854 2.716 1.00 17.26 564 GLY A O 1
ATOM 1938 N N . PHE A 1 252 ? 9.124 -15.704 1.634 1.00 15.76 565 PHE A N 1
ATOM 1939 C CA . PHE A 1 252 ? 9.088 -16.556 2.805 1.00 17.54 565 PHE A CA 1
ATOM 1940 C C . PHE A 1 252 ? 10.514 -16.870 3.221 1.00 18.36 565 PHE A C 1
ATOM 1941 O O . PHE A 1 252 ? 11.369 -17.172 2.401 1.00 15.93 565 PHE A O 1
ATOM 1949 N N . ALA A 1 253 ? 10.765 -16.791 4.519 1.00 21.46 566 ALA A N 1
ATOM 1950 C CA . ALA A 1 253 ? 12.092 -17.104 5.094 1.00 21.29 566 ALA A CA 1
ATOM 1951 C C . ALA A 1 253 ? 11.851 -18.029 6.307 1.00 24.45 566 ALA A C 1
ATOM 1952 O O . ALA A 1 253 ? 10.693 -18.334 6.635 1.00 27.76 566 ALA A O 1
ATOM 1954 N N . THR A 1 254 ? 12.921 -18.556 6.900 1.00 22.23 567 THR A N 1
ATOM 1955 C CA . THR A 1 254 ? 12.839 -19.454 8.050 1.00 22.13 567 THR A CA 1
ATOM 1956 C C . THR A 1 254 ? 13.064 -18.617 9.319 1.00 20.91 567 THR A C 1
ATOM 1957 O O . THR A 1 254 ? 14.056 -17.913 9.428 1.00 20.19 567 THR A O 1
ATOM 1961 N N . LEU A 1 255 ? 12.117 -18.671 10.249 1.00 19.69 568 LEU A N 1
ATOM 1962 C CA . LEU A 1 255 ? 12.279 -18.077 11.573 1.00 21.02 568 LEU A CA 1
ATOM 1963 C C . LEU A 1 255 ? 12.842 -19.184 12.473 1.00 18.49 568 LEU A C 1
ATOM 1964 O O . LEU A 1 255 ? 12.376 -20.293 12.456 1.00 19.12 568 LEU A O 1
ATOM 1969 N N . GLU A 1 256 ? 13.871 -18.902 13.243 1.00 17.75 569 GLU A N 1
ATOM 1970 C CA . GLU A 1 256 ? 14.309 -19.826 14.299 1.00 17.34 569 GLU A CA 1
ATOM 1971 C C . GLU A 1 256 ? 13.722 -19.291 15.599 1.00 18.21 569 GLU A C 1
ATOM 1972 O O . GLU A 1 256 ? 14.076 -18.189 16.030 1.00 16.82 569 GLU A O 1
ATOM 1978 N N . THR A 1 257 ? 12.771 -20.017 16.189 1.00 19.00 570 THR A N 1
ATOM 1979 C CA . THR A 1 257 ? 12.131 -19.541 17.413 1.00 20.34 570 THR A CA 1
ATOM 1980 C C . THR A 1 257 ? 13.086 -19.624 18.604 1.00 22.22 570 THR A C 1
ATOM 1981 O O . THR A 1 257 ? 14.145 -20.276 18.553 1.00 20.24 570 THR A O 1
ATOM 1985 N N . GLU A 1 258 ? 12.675 -19.015 19.714 1.00 25.75 571 GLU A N 1
ATOM 1986 C CA . GLU A 1 258 ? 13.508 -19.033 20.931 1.00 28.31 571 GLU A CA 1
ATOM 1987 C C . GLU A 1 258 ? 13.832 -20.453 21.372 1.00 27.72 571 GLU A C 1
ATOM 1988 O O . GLU A 1 258 ? 14.897 -20.704 21.895 1.00 29.35 571 GLU A O 1
ATOM 1994 N N . SER A 1 259 ? 12.938 -21.394 21.111 1.00 30.10 572 SER A N 1
ATOM 1995 C CA . SER A 1 259 ? 13.139 -22.797 21.500 1.00 32.13 572 SER A CA 1
ATOM 1996 C C . SER A 1 259 ? 13.838 -23.634 20.420 1.00 31.63 572 SER A C 1
ATOM 1997 O O . SER A 1 259 ? 13.951 -24.854 20.532 1.00 32.24 572 SER A O 1
ATOM 2000 N N . GLY A 1 260 ? 14.248 -22.993 19.332 1.00 28.62 573 GLY A N 1
ATOM 2001 C CA . GLY A 1 260 ? 15.017 -23.665 18.324 1.00 27.08 573 GLY A CA 1
ATOM 2002 C C . GLY A 1 260 ? 14.232 -24.295 17.218 1.00 26.37 573 GLY A C 1
ATOM 2003 O O . GLY A 1 260 ? 14.789 -25.005 16.410 1.00 26.79 573 GLY A O 1
ATOM 2004 N N . GLU A 1 261 ? 12.937 -24.039 17.129 1.00 25.28 574 GLU A N 1
ATOM 2005 C CA . GLU A 1 261 ? 12.129 -24.510 16.007 1.00 26.13 574 GLU A CA 1
ATOM 2006 C C . GLU A 1 261 ? 12.394 -23.676 14.760 1.00 25.00 574 GLU A C 1
ATOM 2007 O O . GLU A 1 261 ? 12.569 -22.471 14.864 1.00 21.28 574 GLU A O 1
ATOM 2013 N N . LEU A 1 262 ? 12.390 -24.328 13.594 1.00 23.48 575 LEU A N 1
ATOM 2014 C CA . LEU A 1 262 ? 12.655 -23.679 12.311 1.00 22.73 575 LEU A CA 1
ATOM 2015 C C . LEU A 1 262 ? 11.313 -23.610 11.566 1.00 27.87 575 LEU A C 1
ATOM 2016 O O . LEU A 1 262 ? 10.799 -24.638 11.096 1.00 29.26 575 LEU A O 1
ATOM 2021 N N . VAL A 1 263 ? 10.745 -22.408 11.503 1.00 28.13 576 VAL A N 1
ATOM 2022 C CA . VAL A 1 263 ? 9.353 -22.212 11.008 1.00 29.78 576 VAL A CA 1
ATOM 2023 C C . VAL A 1 263 ? 9.322 -21.300 9.796 1.00 30.14 576 VAL A C 1
ATOM 2024 O O . VAL A 1 263 ? 9.898 -20.239 9.819 1.00 27.24 576 VAL A O 1
ATOM 2028 N N . PRO A 1 264 ? 8.654 -21.713 8.698 1.00 32.17 577 PRO A N 1
ATOM 2029 C CA . PRO A 1 264 ? 8.560 -20.783 7.582 1.00 30.37 577 PRO A CA 1
ATOM 2030 C C . PRO A 1 264 ? 7.718 -19.560 7.970 1.00 27.88 577 PRO A C 1
ATOM 2031 O O . PRO A 1 264 ? 6.798 -19.680 8.793 1.00 29.49 577 PRO A O 1
ATOM 2035 N N . THR A 1 265 ? 8.070 -18.391 7.446 1.00 24.29 578 THR A N 1
ATOM 2036 C CA A THR A 1 265 ? 7.366 -17.156 7.799 0.50 23.61 578 THR A CA 1
ATOM 2037 C CA B THR A 1 265 ? 7.378 -17.149 7.800 0.50 24.17 578 THR A CA 1
ATOM 2038 C C . THR A 1 265 ? 7.311 -16.252 6.578 1.00 23.48 578 THR A C 1
ATOM 2039 O O . THR A 1 265 ? 8.287 -16.170 5.835 1.00 26.71 578 THR A O 1
ATOM 2046 N N . GLU A 1 266 ? 6.181 -15.560 6.380 1.00 21.35 579 GLU A N 1
ATOM 2047 C CA . GLU A 1 266 ? 5.990 -14.675 5.207 1.00 19.99 579 GLU A CA 1
ATOM 2048 C C . GLU A 1 266 ? 6.278 -13.244 5.621 1.00 20.35 579 GLU A C 1
ATOM 2049 O O . GLU A 1 266 ? 5.815 -12.813 6.644 1.00 18.46 579 GLU A O 1
ATOM 2055 N N . LEU A 1 267 ? 7.077 -12.543 4.822 1.00 20.77 580 LEU A N 1
ATOM 2056 C CA . LEU A 1 267 ? 7.462 -11.159 5.084 1.00 20.86 580 LEU A CA 1
ATOM 2057 C C . LEU A 1 267 ? 7.012 -10.217 3.994 1.00 20.32 580 LEU A C 1
ATOM 2058 O O . LEU A 1 267 ? 6.798 -10.644 2.848 1.00 20.53 580 LEU A O 1
ATOM 2063 N N . ASN A 1 268 ? 6.805 -8.942 4.325 1.00 19.22 581 ASN A N 1
ATOM 2064 C CA . ASN A 1 268 ? 6.577 -7.918 3.307 1.00 18.52 581 ASN A CA 1
ATOM 2065 C C . ASN A 1 268 ? 7.552 -6.786 3.559 1.00 19.11 581 ASN A C 1
ATOM 2066 O O . ASN A 1 268 ? 7.177 -5.599 3.536 1.00 17.68 581 ASN A O 1
ATOM 2071 N N . ASP A 1 269 ? 8.821 -7.169 3.818 1.00 17.72 582 ASP A N 1
ATOM 2072 C CA . ASP A 1 269 ? 9.878 -6.192 4.078 1.00 18.11 582 ASP A CA 1
ATOM 2073 C C . ASP A 1 269 ? 10.490 -5.706 2.772 1.00 17.43 582 ASP A C 1
ATOM 2074 O O . ASP A 1 269 ? 10.223 -6.236 1.714 1.00 16.60 582 ASP A O 1
ATOM 2079 N N . ILE A 1 270 ? 11.291 -4.664 2.855 1.00 16.42 583 ILE A N 1
ATOM 2080 C CA . ILE A 1 270 ? 11.945 -4.066 1.673 1.00 16.56 583 ILE A CA 1
ATOM 2081 C C . ILE A 1 270 ? 13.378 -3.704 2.011 1.00 17.12 583 ILE A C 1
ATOM 2082 O O . ILE A 1 270 ? 13.624 -3.083 3.064 1.00 16.42 583 ILE A O 1
ATOM 2087 N N . TRP A 1 271 ? 14.279 -4.070 1.083 1.00 16.05 584 TRP A N 1
ATOM 2088 C CA . TRP A 1 271 ? 15.688 -3.791 1.085 1.00 16.83 584 TRP A CA 1
ATOM 2089 C C . TRP A 1 271 ? 16.044 -3.111 -0.211 1.00 17.01 584 TRP A C 1
ATOM 2090 O O . TRP A 1 271 ? 15.371 -3.321 -1.241 1.00 16.13 584 TRP A O 1
ATOM 2101 N N . ARG A 1 272 ? 17.099 -2.309 -0.182 1.00 17.94 585 ARG A N 1
ATOM 2102 C CA . ARG A 1 272 ? 17.647 -1.664 -1.377 1.00 20.16 585 ARG A CA 1
ATOM 2103 C C . ARG A 1 272 ? 19.072 -2.114 -1.614 1.00 19.01 585 ARG A C 1
ATOM 2104 O O . ARG A 1 272 ? 19.827 -2.366 -0.668 1.00 20.72 585 ARG A O 1
ATOM 2112 N N . TYR A 1 273 ? 19.458 -2.199 -2.871 1.00 18.92 586 TYR A N 1
ATOM 2113 C CA . TYR A 1 273 ? 20.842 -2.487 -3.243 1.00 18.75 586 TYR A CA 1
ATOM 2114 C C . TYR A 1 273 ? 21.610 -1.172 -3.332 1.00 20.38 586 TYR A C 1
ATOM 2115 O O . TYR A 1 273 ? 21.267 -0.302 -4.150 1.00 19.09 586 TYR A O 1
ATOM 2124 N N . ASN A 1 274 ? 22.676 -1.068 -2.536 1.00 21.48 587 ASN A N 1
ATOM 2125 C CA . ASN A 1 274 ? 23.531 0.112 -2.520 1.00 23.15 587 ASN A CA 1
ATOM 2126 C C . ASN A 1 274 ? 24.556 -0.145 -3.587 1.00 24.71 587 ASN A C 1
ATOM 2127 O O . ASN A 1 274 ? 25.369 -1.030 -3.420 1.00 24.32 587 ASN A O 1
ATOM 2132 N N . GLU A 1 275 ? 24.479 0.584 -4.702 1.00 27.31 588 GLU A N 1
ATOM 2133 C CA . GLU A 1 275 ? 25.291 0.277 -5.893 1.00 31.30 588 GLU A CA 1
ATOM 2134 C C . GLU A 1 275 ? 26.767 0.620 -5.634 1.00 34.00 588 GLU A C 1
ATOM 2135 O O . GLU A 1 275 ? 27.666 -0.061 -6.106 1.00 34.96 588 GLU A O 1
ATOM 2141 N N . GLU A 1 276 ? 26.982 1.688 -4.876 1.00 34.40 589 GLU A N 1
ATOM 2142 C CA . GLU A 1 276 ? 28.314 2.162 -4.555 1.00 34.75 589 GLU A CA 1
ATOM 2143 C C . GLU A 1 276 ? 29.068 1.093 -3.761 1.00 35.62 589 GLU A C 1
ATOM 2144 O O . GLU A 1 276 ? 30.206 0.810 -4.058 1.00 40.04 589 GLU A O 1
ATOM 2146 N N . GLU A 1 277 ? 28.413 0.461 -2.793 1.00 35.58 590 GLU A N 1
ATOM 2147 C CA . GLU A 1 277 ? 29.066 -0.514 -1.914 1.00 34.53 590 GLU A CA 1
ATOM 2148 C C . GLU A 1 277 ? 28.837 -1.967 -2.290 1.00 32.50 590 GLU A C 1
ATOM 2149 O O . GLU A 1 277 ? 29.515 -2.853 -1.762 1.00 31.38 590 GLU A O 1
ATOM 2155 N N . LYS A 1 278 ? 27.878 -2.182 -3.191 1.00 30.15 591 LYS A N 1
ATOM 2156 C CA . LYS A 1 278 ? 27.470 -3.493 -3.634 1.00 30.02 591 LYS A CA 1
ATOM 2157 C C . LYS A 1 278 ? 27.019 -4.290 -2.443 1.00 27.86 591 LYS A C 1
ATOM 2158 O O . LYS A 1 278 ? 27.546 -5.368 -2.177 1.00 26.68 591 LYS A O 1
ATOM 2164 N N . LYS A 1 279 ? 26.037 -3.744 -1.718 1.00 24.53 592 LYS A N 1
ATOM 2165 C CA . LYS A 1 279 ? 25.508 -4.408 -0.540 1.00 23.42 592 LYS A CA 1
ATOM 2166 C C . LYS A 1 279 ? 24.019 -4.147 -0.442 1.00 22.41 592 LYS A C 1
ATOM 2167 O O . LYS A 1 279 ? 23.541 -3.119 -0.895 1.00 21.95 592 LYS A O 1
ATOM 2170 N N . TRP A 1 280 ? 23.297 -5.086 0.151 1.00 20.42 593 TRP A N 1
ATOM 2171 C CA . TRP A 1 280 ? 21.882 -4.899 0.418 1.00 19.63 593 TRP A CA 1
ATOM 2172 C C . TRP A 1 280 ? 21.704 -4.243 1.751 1.00 21.61 593 TRP A C 1
ATOM 2173 O O . TRP A 1 280 ? 22.411 -4.589 2.700 1.00 23.74 593 TRP A O 1
ATOM 2184 N N . GLU A 1 281 ? 20.744 -3.330 1.849 1.00 20.85 594 GLU A N 1
ATOM 2185 C CA . GLU A 1 281 ? 20.480 -2.533 3.031 1.00 22.82 594 GLU A CA 1
ATOM 2186 C C . GLU A 1 281 ? 18.998 -2.544 3.315 1.00 22.11 594 GLU A C 1
ATOM 2187 O O . GLU A 1 281 ? 18.204 -2.298 2.421 1.00 21.38 594 GLU A O 1
ATOM 2193 N N . GLY A 1 282 ? 18.645 -2.772 4.567 1.00 22.27 595 GLY A N 1
ATOM 2194 C CA . GLY A 1 282 ? 17.246 -2.801 4.992 1.00 21.90 595 GLY A CA 1
ATOM 2195 C C . GLY A 1 282 ? 16.642 -1.417 4.852 1.00 23.71 595 GLY A C 1
ATOM 2196 O O . GLY A 1 282 ? 17.325 -0.415 5.107 1.00 24.74 595 GLY A O 1
ATOM 2197 N N . VAL A 1 283 ? 15.383 -1.357 4.425 1.00 22.54 596 VAL A N 1
ATOM 2198 C CA . VAL A 1 283 ? 14.627 -0.111 4.296 1.00 23.01 596 VAL A CA 1
ATOM 2199 C C . VAL A 1 283 ? 13.425 -0.098 5.246 1.00 24.19 596 VAL A C 1
ATOM 2200 O O . VAL A 1 283 ? 13.269 0.837 6.026 1.00 24.83 596 VAL A O 1
ATOM 2204 N N . LEU A 1 284 ? 12.574 -1.108 5.184 1.00 23.39 597 LEU A N 1
ATOM 2205 C CA . LEU A 1 284 ? 11.484 -1.278 6.158 1.00 25.28 597 LEU A CA 1
ATOM 2206 C C . LEU A 1 284 ? 11.265 -2.732 6.490 1.00 25.47 597 LEU A C 1
ATOM 2207 O O . LEU A 1 284 ? 11.414 -3.624 5.618 1.00 23.06 597 LEU A O 1
ATOM 2212 N N . ARG A 1 285 ? 10.831 -2.975 7.726 1.00 24.56 598 ARG A N 1
ATOM 2213 C CA . ARG A 1 285 ? 10.427 -4.297 8.149 1.00 26.20 598 ARG A CA 1
ATOM 2214 C C . ARG A 1 285 ? 9.134 -4.800 7.502 1.00 24.35 598 ARG A C 1
ATOM 2215 O O . ARG A 1 285 ? 9.016 -5.995 7.219 1.00 24.02 598 ARG A O 1
ATOM 2218 N N . GLU A 1 286 ? 8.152 -3.930 7.343 1.00 24.59 599 GLU A N 1
ATOM 2219 C CA . GLU A 1 286 ? 6.838 -4.325 6.789 1.00 25.45 599 GLU A CA 1
ATOM 2220 C C . GLU A 1 286 ? 6.186 -3.148 6.105 1.00 23.90 599 GLU A C 1
ATOM 2221 O O . GLU A 1 286 ? 5.895 -2.152 6.762 1.00 26.46 599 GLU A O 1
ATOM 2227 N N . ILE A 1 287 ? 5.980 -3.233 4.795 1.00 21.84 600 ILE A N 1
ATOM 2228 C CA . ILE A 1 287 ? 5.273 -2.187 4.065 1.00 21.70 600 ILE A CA 1
ATOM 2229 C C . ILE A 1 287 ? 3.834 -2.133 4.583 1.00 22.97 600 ILE A C 1
ATOM 2230 O O . ILE A 1 287 ? 3.316 -1.065 5.002 1.00 23.72 600 ILE A O 1
ATOM 2235 N N . ALA A 1 288 ? 3.185 -3.286 4.560 1.00 22.05 601 ALA A N 1
ATOM 2236 C CA . ALA A 1 288 ? 1.848 -3.456 5.135 1.00 22.53 601 ALA A CA 1
ATOM 2237 C C . ALA A 1 288 ? 1.642 -4.958 5.318 1.00 22.85 601 ALA A C 1
ATOM 2238 O O . ALA A 1 288 ? 2.404 -5.779 4.760 1.00 22.82 601 ALA A O 1
ATOM 2240 N N . TYR A 1 289 ? 0.656 -5.323 6.128 1.00 23.37 602 TYR A N 1
ATOM 2241 C CA . TYR A 1 289 ? 0.239 -6.726 6.267 1.00 24.30 602 TYR A CA 1
ATOM 2242 C C . TYR A 1 289 ? -0.482 -7.222 5.016 1.00 23.59 602 TYR A C 1
ATOM 2243 O O . TYR A 1 289 ? -1.418 -6.573 4.550 1.00 22.73 602 TYR A O 1
ATOM 2252 N N . ALA A 1 290 ? -0.017 -8.352 4.471 1.00 21.74 603 ALA A N 1
ATOM 2253 C CA . ALA A 1 290 ? -0.676 -9.044 3.373 1.00 22.87 603 ALA A CA 1
ATOM 2254 C C . ALA A 1 290 ? -0.168 -10.473 3.350 1.00 23.09 603 ALA A C 1
ATOM 2255 O O . ALA A 1 290 ? 0.839 -10.790 3.983 1.00 23.24 603 ALA A O 1
ATOM 2257 N N . ALA A 1 291 ? -0.909 -11.328 2.653 1.00 21.32 604 ALA A N 1
ATOM 2258 C CA . ALA A 1 291 ? -0.482 -12.658 2.311 1.00 20.34 604 ALA A CA 1
ATOM 2259 C C . ALA A 1 291 ? -0.504 -12.725 0.796 1.00 19.49 604 ALA A C 1
ATOM 2260 O O . ALA A 1 291 ? -1.500 -12.309 0.165 1.00 19.37 604 ALA A O 1
ATOM 2262 N N . GLY A 1 292 ? 0.550 -13.261 0.187 1.00 18.15 605 GLY A N 1
ATOM 2263 C CA . GLY A 1 292 ? 0.587 -13.498 -1.252 1.00 18.32 605 GLY A CA 1
ATOM 2264 C C . GLY A 1 292 ? 0.703 -12.225 -2.132 1.00 16.88 605 GLY A C 1
ATOM 2265 O O . GLY A 1 292 ? 0.294 -12.246 -3.319 1.00 18.37 605 GLY A O 1
ATOM 2266 N N . ALA A 1 293 ? 1.287 -11.152 -1.581 1.00 15.87 606 ALA A N 1
ATOM 2267 C CA . ALA A 1 293 ? 1.373 -9.877 -2.299 1.00 14.68 606 ALA A CA 1
ATOM 2268 C C . ALA A 1 293 ? 2.309 -9.964 -3.479 1.00 13.96 606 ALA A C 1
ATOM 2269 O O . ALA A 1 293 ? 3.281 -10.784 -3.482 1.00 13.29 606 ALA A O 1
ATOM 2271 N N . THR A 1 294 ? 2.011 -9.146 -4.499 1.00 12.40 607 THR A N 1
ATOM 2272 C CA . THR A 1 294 ? 3.002 -8.911 -5.546 1.00 11.86 607 THR A CA 1
ATOM 2273 C C . THR A 1 294 ? 3.330 -7.413 -5.581 1.00 11.51 607 THR A C 1
ATOM 2274 O O . THR A 1 294 ? 2.625 -6.609 -5.002 1.00 11.05 607 THR A O 1
ATOM 2278 N N . PHE A 1 295 ? 4.385 -7.065 -6.295 1.00 10.49 608 PHE A N 1
ATOM 2279 C CA . PHE A 1 295 ? 4.940 -5.720 -6.195 1.00 11.11 608 PHE A CA 1
ATOM 2280 C C . PHE A 1 295 ? 5.366 -5.256 -7.563 1.00 11.09 608 PHE A C 1
ATOM 2281 O O . PHE A 1 295 ? 5.990 -6.023 -8.296 1.00 11.34 608 PHE A O 1
ATOM 2289 N N . LEU A 1 296 ? 5.075 -4.025 -7.886 1.00 11.57 609 LEU A N 1
ATOM 2290 C CA . LEU A 1 296 ? 5.433 -3.435 -9.188 1.00 12.32 609 LEU A CA 1
ATOM 2291 C C . LEU A 1 296 ? 5.829 -1.959 -9.080 1.00 12.52 609 LEU A C 1
ATOM 2292 O O . LEU A 1 296 ? 5.353 -1.300 -8.201 1.00 12.56 609 LEU A O 1
ATOM 2297 N N . PRO A 1 297 ? 6.593 -1.442 -10.057 1.00 12.74 610 PRO A N 1
ATOM 2298 C CA . PRO A 1 297 ? 6.809 0.005 -10.099 1.00 13.48 610 PRO A CA 1
ATOM 2299 C C . PRO A 1 297 ? 5.708 0.688 -10.880 1.00 13.40 610 PRO A C 1
ATOM 2300 O O . PRO A 1 297 ? 5.444 0.319 -12.035 1.00 13.67 610 PRO A O 1
ATOM 2304 N N . VAL A 1 298 ? 4.991 1.608 -10.239 1.00 13.10 611 VAL A N 1
ATOM 2305 C CA . VAL A 1 298 ? 3.826 2.211 -10.853 1.00 13.50 611 VAL A CA 1
ATOM 2306 C C . VAL A 1 298 ? 3.816 3.698 -10.563 1.00 14.48 611 VAL A C 1
ATOM 2307 O O . VAL A 1 298 ? 4.198 4.116 -9.461 1.00 15.45 611 VAL A O 1
ATOM 2311 N N . ARG A 1 299 ? 3.449 4.492 -11.574 1.00 14.19 612 ARG A N 1
ATOM 2312 C CA . ARG A 1 299 ? 3.394 5.951 -11.418 1.00 15.14 612 ARG A CA 1
ATOM 2313 C C . ARG A 1 299 ? 1.986 6.345 -11.028 1.00 14.13 612 ARG A C 1
ATOM 2314 O O . ARG A 1 299 ? 1.004 5.966 -11.714 1.00 12.78 612 ARG A O 1
ATOM 2322 N N . LEU A 1 300 ? 1.851 7.147 -9.963 1.00 13.71 613 LEU A N 1
ATOM 2323 C CA . LEU A 1 300 ? 0.549 7.507 -9.470 1.00 14.19 613 LEU A CA 1
ATOM 2324 C C . LEU A 1 300 ? 0.576 8.937 -9.009 1.00 14.34 613 LEU A C 1
ATOM 2325 O O . LEU A 1 300 ? 1.619 9.426 -8.644 1.00 13.21 613 LEU A O 1
ATOM 2330 N N . ASN A 1 301 ? -0.606 9.558 -9.002 1.00 14.20 614 ASN A N 1
ATOM 2331 C CA . ASN A 1 301 ? -0.745 10.930 -8.470 1.00 15.33 614 ASN A CA 1
ATOM 2332 C C . ASN A 1 301 ? -0.925 10.832 -6.942 1.00 16.30 614 ASN A C 1
ATOM 2333 O O . ASN A 1 301 ? -2.004 10.494 -6.502 1.00 16.40 614 ASN A O 1
ATOM 2338 N N . VAL A 1 302 ? 0.117 11.155 -6.185 1.00 17.12 615 VAL A N 1
ATOM 2339 C CA . VAL A 1 302 ? 0.089 11.024 -4.703 1.00 18.53 615 VAL A CA 1
ATOM 2340 C C . VAL A 1 302 ? -1.032 11.859 -4.027 1.00 20.12 615 VAL A C 1
ATOM 2341 O O . VAL A 1 302 ? -1.568 11.471 -2.980 1.00 19.46 615 VAL A O 1
ATOM 2345 N N . LEU A 1 303 ? -1.412 12.987 -4.637 1.00 20.55 616 LEU A N 1
ATOM 2346 C CA . LEU A 1 303 ? -2.438 13.860 -4.069 1.00 22.82 616 LEU A CA 1
ATOM 2347 C C . LEU A 1 303 ? -3.834 13.286 -4.193 1.00 23.48 616 LEU A C 1
ATOM 2348 O O . LEU A 1 303 ? -4.747 13.788 -3.549 1.00 26.74 616 LEU A O 1
ATOM 2353 N N . ARG A 1 304 ? -4.010 12.241 -4.981 1.00 26.49 617 ARG A N 1
ATOM 2354 C CA . ARG A 1 304 ? -5.274 11.550 -5.045 1.00 28.02 617 ARG A CA 1
ATOM 2355 C C . ARG A 1 304 ? -5.351 10.408 -4.052 1.00 28.69 617 ARG A C 1
ATOM 2356 O O . ARG A 1 304 ? -6.407 9.825 -3.889 1.00 33.18 617 ARG A O 1
ATOM 2364 N N . LEU A 1 305 ? -4.221 10.060 -3.437 1.00 27.57 618 LEU A N 1
ATOM 2365 C CA . LEU A 1 305 ? -4.182 8.881 -2.553 1.00 26.75 618 LEU A CA 1
ATOM 2366 C C . LEU A 1 305 ? -4.387 9.343 -1.101 1.00 26.96 618 LEU A C 1
ATOM 2367 O O . LEU A 1 305 ? -4.157 10.477 -0.780 1.00 25.90 618 LEU A O 1
ATOM 2372 N N . THR A 1 306 ? -4.797 8.409 -0.244 1.00 28.14 619 THR A N 1
ATOM 2373 C CA . THR A 1 306 ? -4.894 8.622 1.186 1.00 28.98 619 THR A CA 1
ATOM 2374 C C . THR A 1 306 ? -3.579 8.237 1.845 1.00 28.37 619 THR A C 1
ATOM 2375 O O . THR A 1 306 ? -3.127 7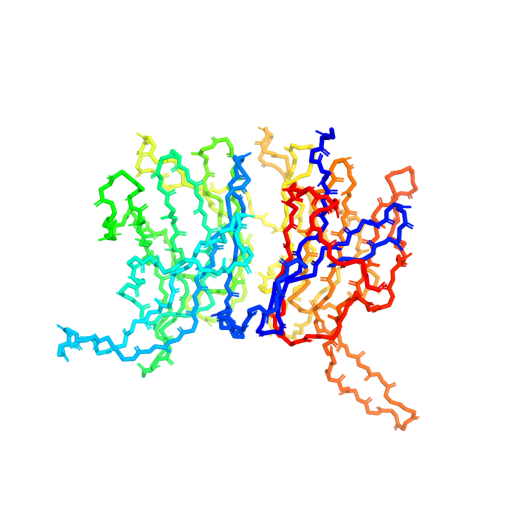.095 1.761 1.00 25.85 619 THR A O 1
ATOM 2379 N N . LYS A 1 307 ? -2.953 9.207 2.500 1.00 28.92 620 LYS A N 1
ATOM 2380 C CA . LYS A 1 307 ? -1.684 8.975 3.166 1.00 31.14 620 LYS A CA 1
ATOM 2381 C C . LYS A 1 307 ? -1.957 8.015 4.337 1.00 32.91 620 LYS A C 1
ATOM 2382 O O . LYS A 1 307 ? -2.966 8.164 5.035 1.00 34.16 620 LYS A O 1
ATOM 2388 N N . MET A 1 308 ? -1.074 7.061 4.581 1.00 33.24 621 MET A N 1
ATOM 2389 C CA . MET A 1 308 ? -1.310 6.049 5.631 1.00 36.38 621 MET A CA 1
ATOM 2390 C C . MET A 1 308 ? -0.548 6.291 6.943 1.00 38.32 621 MET A C 1
ATOM 2391 O O . MET A 1 308 ? 0.421 7.037 6.971 1.00 41.26 621 MET A O 1
#

Radius of gyration: 18.69 Å; Cα contacts (8 Å, |Δi|>4): 835; chains: 1; bounding box: 50×53×57 Å

Solvent-accessible surface area: 14569 Å² total

Organism: Homo sapiens (NCBI:txid9606)

Foldseek 3Di:
DFWAKFKWKDALQAIKTADLVVRWIWFARHSPAYRAWEWDADPVFKIKIKADKDQDPDDPPQRIFIFIWIQDQVPRYTDGAPTHSAQFHQWEWEDADQKIKTAWGFHPDDPGQTAQWIWIQRNVVRDIDTAQGHPFGFGQWYWAYDPRKIKTAWGAGPVRFIFQWMWIDHPVVSDIDTFDGDPAGFGQWEWYQAPQKIKIAKHAHPVGIFQWMWIAHPVVSDIDGADGHPFHFGNWYWEHTPRKIKIFWGWGWDQDPVGDTHIDTFGFMWIQDPVVRDIGGRGRHSDDHRNMDIYTGTHDRVVIGTD

B-factor: mean 21.68, std 9.17, range [10.49, 64.27]

GO terms:
  GO:0005515 protein binding (F, IPI)

CATH classification: 2.120.10.80

Sequence (307 aa):
MFLQDLIFMISEEGAVAYDPAANECYASLSSQVPKNHVSLVTKENQVFVAGGLFYNEDNKEDPMSAYFLQFDHLDSEWLGMPPLPSPRCLFGLGEALNSIYVVGGREIKDGERCLDSVMCYDRLSFKWGESDPLPYVVYGHTVLSHMMDLVYVIGGKGSDRKCLNKMCVYDPKKFEWKELAPMQTARSLFGATVHDGRRIIVAAGVVTDTGLTSSAEVYSITDNKWAPFEAFPQERSSLSSLVSLVGTLYAIGGFATLETESGELVPTTELNDIWRYNEEEKKWEGVLREIAYAAGATFLPVRLNVLRLTKM

Secondary structure (DSSP, 8-state):
---EEEEEEEETTEEEEEETTTTEE--B----S-SSEEEEE-TT--EEEEEEEEE-SS-SSS-EEEEEEEEETTTTEEEE-PPBSS-EES-EEEEETTEEEEE--EESSTT--B---EEEEETTTTEEEE-PPPSS--BS-EEEEETTEEEEE--B-TTS-B---EEEEETTTTEEEE-PPPSS--BS-EEEEETTEEEEEEEE-SSSEEEEEEEEETTTTEEEEEPPPSS--BS-EEEEETTEEEEEEEEEEEE-TTS-EEEEEEEEEEEEETTTTEEEEEES-SS--SS-EEEEEEE-GGGSPP-